Protein AF-0000000084953042 (afdb_homodimer)

Foldseek 3Di:
DPQQAFCLVQFAQPAAAAEQPDFVVVVVVCCVVVVAFKHFYDHVQFTFFIAGVVLLVVQQPPPQPDDPDPCSSVVSRRVDTPVRRTGRDADAAERRDGLVVVVVVVVVDVDFKHFYDDPRGGRGMDGPVSSVVVVVVVVVVVD/DDFQAFCLVQFAQPAAAAEQPDFVVVVVVCCVVVVAFKHFYAHVQFTFFIAGVVLLVVQQPPPQPDDPDPCSSVVSSRVDTPVRRTGRDADAAERRDGLVVVVVVVVVDVDFKHFYDDPRGGRGMDGPVSSVVVVVVVVVVVD

Organism: Flavobacterium frigoris (strain PS1) (NCBI:txid1086011)

Structure (mmCIF, N/CA/C/O backbone):
data_AF-0000000084953042-model_v1
#
loop_
_entity.id
_entity.type
_entity.pdbx_description
1 polymer 'CBS domain protein'
#
loop_
_atom_site.group_PDB
_atom_site.id
_atom_site.type_symbol
_atom_site.label_atom_id
_atom_site.label_alt_id
_atom_site.label_comp_id
_atom_site.label_asym_id
_atom_site.label_entity_id
_atom_site.label_seq_id
_atom_site.pdbx_PDB_ins_code
_atom_site.Cartn_x
_atom_site.Cartn_y
_atom_site.Cartn_z
_atom_site.occupancy
_atom_site.B_iso_or_equiv
_atom_site.auth_seq_id
_atom_site.auth_comp_id
_atom_site.auth_asym_id
_atom_site.auth_atom_id
_atom_site.pdbx_PDB_model_num
ATOM 1 N N . MET A 1 1 ? -5.906 20.703 11.93 1 58.97 1 MET A N 1
ATOM 2 C CA . MET A 1 1 ? -6.863 19.734 11.398 1 58.97 1 MET A CA 1
ATOM 3 C C . MET A 1 1 ? -7.945 19.422 12.422 1 58.97 1 MET A C 1
ATOM 5 O O . MET A 1 1 ? -7.688 19.438 13.625 1 58.97 1 MET A O 1
ATOM 9 N N . LYS A 1 2 ? -9.203 19.516 11.945 1 65.69 2 LYS A N 1
ATOM 10 C CA . LYS A 1 2 ? -10.297 19.219 12.875 1 65.69 2 LYS A CA 1
ATOM 11 C C . LYS A 1 2 ? -10.32 17.75 13.25 1 65.69 2 LYS A C 1
ATOM 13 O O . LYS A 1 2 ? -10.242 16.875 12.383 1 65.69 2 LYS A O 1
ATOM 18 N N . ASN A 1 3 ? -10.203 17.375 14.508 1 74.31 3 ASN A N 1
ATOM 19 C CA . ASN A 1 3 ? -10.094 16.016 15.047 1 74.31 3 ASN A CA 1
ATOM 20 C C . ASN A 1 3 ? -11.375 15.227 14.828 1 74.31 3 ASN A C 1
ATOM 22 O O . ASN A 1 3 ? -11.367 13.992 14.898 1 74.31 3 ASN A O 1
ATOM 26 N N . ASN A 1 4 ? -12.367 15.859 14.273 1 87.06 4 ASN A N 1
ATOM 27 C CA . ASN A 1 4 ? -13.648 15.156 14.266 1 87.06 4 ASN A CA 1
ATOM 28 C C . ASN A 1 4 ? -14.25 15.094 12.867 1 87.06 4 ASN A C 1
ATOM 30 O O . ASN A 1 4 ? -15.461 14.953 12.711 1 87.06 4 ASN A O 1
ATOM 34 N N . VAL A 1 5 ? -13.359 15.164 11.953 1 93.19 5 VAL A N 1
ATOM 35 C CA . VAL A 1 5 ? -13.875 15.094 10.594 1 93.19 5 VAL A CA 1
ATOM 36 C C . VAL A 1 5 ? -14.219 13.656 10.234 1 93.19 5 VAL A C 1
ATOM 38 O O . VAL A 1 5 ? -13.391 12.75 10.391 1 93.19 5 VAL A O 1
ATOM 41 N N . PRO A 1 6 ? -15.453 13.438 9.859 1 97.19 6 PRO A N 1
ATOM 42 C CA . PRO A 1 6 ? -15.859 12.07 9.539 1 97.19 6 PRO A CA 1
ATOM 43 C C . PRO A 1 6 ? -15.219 11.547 8.25 1 97.19 6 PRO A C 1
ATOM 45 O O . PRO A 1 6 ? -14.938 12.336 7.344 1 97.19 6 PRO A O 1
ATOM 48 N N . VAL A 1 7 ? -15.031 10.195 8.094 1 97.5 7 VAL A N 1
ATOM 49 C CA . VAL A 1 7 ? -14.406 9.602 6.918 1 97.5 7 VAL A CA 1
ATOM 50 C C . VAL A 1 7 ? -15.32 9.758 5.707 1 97.5 7 VAL A C 1
ATOM 52 O O . VAL A 1 7 ? -14.867 9.68 4.562 1 97.5 7 VAL A O 1
ATOM 55 N N . SER A 1 8 ? -16.609 9.969 5.973 1 97.44 8 SER A N 1
ATOM 56 C CA . SER A 1 8 ? -17.547 10.172 4.875 1 97.44 8 SER A CA 1
ATOM 57 C C . SER A 1 8 ? -17.156 11.375 4.023 1 97.44 8 SER A C 1
ATOM 59 O O . SER A 1 8 ? -17.547 11.477 2.861 1 97.44 8 SER A O 1
ATOM 61 N N . ASP A 1 9 ? -16.359 12.289 4.551 1 96.38 9 ASP A N 1
ATOM 62 C CA . ASP A 1 9 ? -15.922 13.492 3.84 1 96.38 9 ASP A CA 1
ATOM 63 C C . ASP A 1 9 ? -14.828 13.164 2.824 1 96.38 9 ASP A C 1
ATOM 65 O O . ASP A 1 9 ? -14.586 13.938 1.897 1 96.38 9 ASP A O 1
ATOM 69 N N . ILE A 1 10 ? -14.172 12.023 3.016 1 96.38 10 ILE A N 1
ATOM 70 C CA . ILE A 1 10 ? -13 11.812 2.168 1 96.38 10 ILE A CA 1
ATOM 71 C C . ILE A 1 10 ? -13.102 10.453 1.485 1 96.38 10 ILE A C 1
ATOM 73 O O . ILE A 1 10 ? -12.352 10.164 0.55 1 96.38 10 ILE A O 1
ATOM 77 N N . MET A 1 11 ? -13.992 9.57 1.944 1 96.94 11 MET A N 1
ATOM 78 C CA . MET A 1 11 ? -14.047 8.211 1.421 1 96.94 11 MET A CA 1
ATOM 79 C C . MET A 1 11 ? -14.516 8.211 -0.031 1 96.94 11 MET A C 1
ATOM 81 O O . MET A 1 11 ? -15.242 9.109 -0.458 1 96.94 11 MET A O 1
ATOM 85 N N . THR A 1 12 ? -14.078 7.203 -0.774 1 95.19 12 THR A N 1
ATOM 86 C CA . THR A 1 12 ? -14.586 6.973 -2.123 1 95.19 12 THR A CA 1
ATOM 87 C C . THR A 1 12 ? -15.961 6.301 -2.078 1 95.19 12 THR A C 1
ATOM 89 O O . THR A 1 12 ? -16.141 5.305 -1.376 1 95.19 12 THR A O 1
ATOM 92 N N . LYS A 1 13 ? -16.875 6.809 -2.832 1 93.75 13 LYS A N 1
ATOM 93 C CA . LYS A 1 13 ? -18.234 6.285 -2.801 1 93.75 13 LYS A CA 1
ATOM 94 C C . LYS A 1 13 ? -18.531 5.422 -4.023 1 93.75 13 LYS A C 1
ATOM 96 O O . LYS A 1 13 ? -19.453 4.605 -4.012 1 93.75 13 LYS A O 1
ATOM 101 N N . ASN A 1 14 ? -17.844 5.664 -5.117 1 94 14 ASN A N 1
ATOM 102 C CA . ASN A 1 14 ? -17.906 4.762 -6.262 1 94 14 ASN A CA 1
ATOM 103 C C . ASN A 1 14 ? -16.984 3.562 -6.074 1 94 14 ASN A C 1
ATOM 105 O O . ASN A 1 14 ? -15.867 3.547 -6.594 1 94 14 ASN A O 1
ATOM 109 N N . ILE A 1 15 ? -17.562 2.572 -5.516 1 95.69 15 ILE A N 1
ATOM 110 C CA . ILE A 1 15 ? -16.734 1.475 -5.012 1 95.69 15 ILE A CA 1
ATOM 111 C C . ILE A 1 15 ? -16.578 0.414 -6.094 1 95.69 15 ILE A C 1
ATOM 113 O O . ILE A 1 15 ? -17.562 -0.066 -6.66 1 95.69 15 ILE A O 1
ATOM 117 N N . ILE A 1 16 ? -15.383 0.102 -6.449 1 97.12 16 ILE A N 1
ATOM 118 C CA . ILE A 1 16 ? -15.086 -1.104 -7.215 1 97.12 16 ILE A CA 1
ATOM 119 C C . ILE A 1 16 ? -15.094 -2.316 -6.285 1 97.12 16 ILE A C 1
ATOM 121 O O . ILE A 1 16 ? -14.312 -2.383 -5.332 1 97.12 16 ILE A O 1
ATOM 125 N N . LYS A 1 17 ? -15.984 -3.176 -6.492 1 97.44 17 LYS A N 1
ATOM 126 C CA . LYS A 1 17 ? -16.125 -4.328 -5.605 1 97.44 17 LYS A CA 1
ATOM 127 C C . LYS A 1 17 ? -16.297 -5.617 -6.402 1 97.44 17 LYS A C 1
ATOM 129 O O . LYS A 1 17 ? -16.578 -5.582 -7.598 1 97.44 17 LYS A O 1
ATOM 134 N N . LEU A 1 18 ? -16.031 -6.684 -5.77 1 97.94 18 LEU A N 1
ATOM 135 C CA . LEU A 1 18 ? -16.281 -8.023 -6.301 1 97.94 18 LEU A CA 1
ATOM 136 C C . LEU A 1 18 ? -17.422 -8.703 -5.551 1 97.94 18 LEU A C 1
ATOM 138 O O . LEU A 1 18 ? -17.562 -8.531 -4.336 1 97.94 18 LEU A O 1
ATOM 142 N N . ASN A 1 19 ? -18.203 -9.398 -6.277 1 97.69 19 ASN A N 1
ATOM 143 C CA . ASN A 1 19 ? -19.125 -10.32 -5.625 1 97.69 19 ASN A CA 1
ATOM 144 C C . ASN A 1 19 ? -18.484 -11.68 -5.367 1 97.69 19 ASN A C 1
ATOM 146 O O . ASN A 1 19 ? -17.578 -12.086 -6.09 1 97.69 19 ASN A O 1
ATOM 150 N N . LEU A 1 20 ? -18.953 -12.32 -4.383 1 95.81 20 LEU A N 1
ATOM 151 C CA . LEU A 1 20 ? -18.453 -13.641 -4.035 1 95.81 20 LEU A CA 1
ATOM 152 C C . LEU A 1 20 ? -18.5 -14.578 -5.238 1 95.81 20 LEU A C 1
ATOM 154 O O . LEU A 1 20 ? -17.656 -15.477 -5.371 1 95.81 20 LEU A O 1
ATOM 158 N N . SER A 1 21 ? -19.422 -14.352 -6.109 1 95.56 21 SER A N 1
ATOM 159 C CA . SER A 1 21 ? -19.641 -15.234 -7.246 1 95.56 21 SER A CA 1
ATOM 160 C C . SER A 1 21 ? -18.734 -14.875 -8.414 1 95.56 21 SER A C 1
ATOM 162 O O . SER A 1 21 ? -18.672 -15.609 -9.406 1 95.56 21 SER A O 1
ATOM 164 N N . ASP A 1 22 ? -18.109 -13.742 -8.32 1 97 22 ASP A N 1
ATOM 165 C CA . ASP A 1 22 ? -17.219 -13.336 -9.406 1 97 22 ASP A CA 1
ATOM 1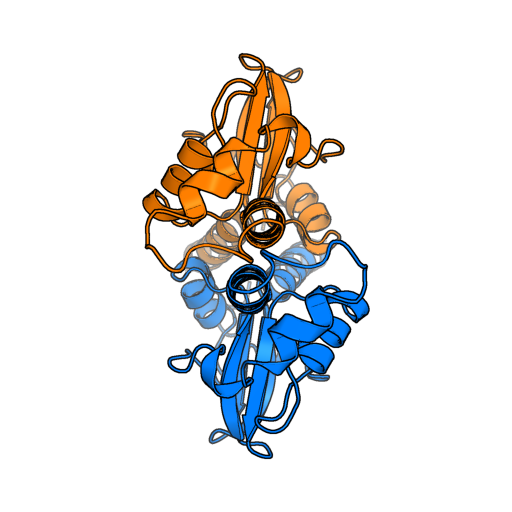66 C C . ASP A 1 22 ? -16 -14.25 -9.492 1 97 22 ASP A C 1
ATOM 168 O O . ASP A 1 22 ? -15.68 -14.961 -8.539 1 97 22 ASP A O 1
ATOM 172 N N . GLU A 1 23 ? -15.383 -14.266 -10.633 1 95.44 23 GLU A N 1
ATOM 173 C CA . GLU A 1 23 ? -14.164 -15.039 -10.852 1 95.44 23 GLU A CA 1
ATOM 174 C C . GLU A 1 23 ? -12.922 -14.203 -10.562 1 95.44 23 GLU A C 1
ATOM 176 O O . GLU A 1 23 ? -12.953 -12.977 -10.672 1 95.44 23 GLU A O 1
ATOM 181 N N . LEU A 1 24 ? -11.852 -14.93 -10.25 1 95 24 LEU A N 1
ATOM 182 C CA . LEU A 1 24 ? -10.586 -14.258 -9.977 1 95 24 LEU A CA 1
ATOM 183 C C . LEU A 1 24 ? -10.062 -13.547 -11.219 1 95 24 LEU A C 1
ATOM 185 O O . LEU A 1 24 ? -9.344 -12.555 -11.117 1 95 24 LEU A O 1
ATOM 189 N N . THR A 1 25 ? -10.523 -14 -12.383 1 93.44 25 THR A N 1
ATOM 190 C CA . THR A 1 25 ? -10.133 -13.32 -13.609 1 93.44 25 THR A CA 1
ATOM 191 C C . THR A 1 25 ? -10.703 -11.906 -13.656 1 93.44 25 THR A C 1
ATOM 193 O O . THR A 1 25 ? -10.047 -10.977 -14.125 1 93.44 25 THR A O 1
ATOM 196 N N . LYS A 1 26 ? -11.922 -11.812 -13.148 1 96.44 26 LYS A N 1
ATOM 197 C CA . LYS A 1 26 ? -12.508 -10.484 -13.047 1 96.44 26 LYS A CA 1
ATOM 198 C C . LYS A 1 26 ? -11.719 -9.602 -12.078 1 96.44 26 LYS A C 1
ATOM 200 O O . LYS A 1 26 ? -11.5 -8.422 -12.344 1 96.44 26 LYS A O 1
ATOM 205 N N . ALA A 1 27 ? -11.328 -10.203 -10.977 1 96.19 27 ALA A N 1
ATOM 206 C CA . ALA A 1 27 ? -10.516 -9.477 -10.008 1 96.19 27 ALA A CA 1
ATOM 207 C C . ALA A 1 27 ? -9.242 -8.938 -10.656 1 96.19 27 ALA A C 1
ATOM 209 O O . ALA A 1 27 ? -8.906 -7.766 -10.492 1 96.19 27 ALA A O 1
ATOM 210 N N . GLU A 1 28 ? -8.586 -9.773 -11.375 1 92.44 28 GLU A N 1
ATOM 211 C CA . GLU A 1 28 ? -7.352 -9.383 -12.055 1 92.44 28 GLU A CA 1
ATOM 212 C C . GLU A 1 28 ? -7.594 -8.211 -13.008 1 92.44 28 GLU A C 1
ATOM 214 O O . GLU A 1 28 ? -6.816 -7.254 -13.031 1 92.44 28 GLU A O 1
ATOM 219 N N . GLU A 1 29 ? -8.672 -8.305 -13.719 1 95.06 29 GLU A N 1
ATOM 220 C CA . GLU A 1 29 ? -9.023 -7.25 -14.664 1 95.06 29 GLU A CA 1
ATOM 221 C C . GLU A 1 29 ? -9.273 -5.93 -13.945 1 95.06 29 GLU A C 1
ATOM 223 O O . GLU A 1 29 ? -8.812 -4.875 -14.391 1 95.06 29 GLU A O 1
ATOM 228 N N . LEU A 1 30 ? -9.961 -6.016 -12.852 1 96.56 30 LEU A N 1
ATOM 229 C CA . LEU A 1 30 ? -10.281 -4.812 -12.094 1 96.56 30 LEU A CA 1
ATOM 230 C C . LEU A 1 30 ? -9.023 -4.188 -11.5 1 96.56 30 LEU A C 1
ATOM 232 O O . LEU A 1 30 ? -8.852 -2.967 -11.547 1 96.56 30 LEU A O 1
ATOM 236 N N . PHE A 1 31 ? -8.148 -5.051 -10.938 1 93.44 31 PHE A N 1
ATOM 237 C CA . PHE A 1 31 ? -6.898 -4.555 -10.383 1 93.44 31 PHE A CA 1
ATOM 238 C C . PHE A 1 31 ? -6.094 -3.807 -11.445 1 93.44 31 PHE A C 1
ATOM 240 O O . PHE A 1 31 ? -5.605 -2.701 -11.195 1 93.44 31 PHE A O 1
ATOM 247 N N . LYS A 1 32 ? -6.023 -4.387 -12.594 1 90.38 32 LYS A N 1
ATOM 248 C CA . LYS A 1 32 ? -5.215 -3.822 -13.672 1 90.38 32 LYS A CA 1
ATOM 249 C C . LYS A 1 32 ? -5.871 -2.574 -14.258 1 90.38 32 LYS A C 1
ATOM 251 O O . LYS A 1 32 ? -5.215 -1.549 -14.445 1 90.38 32 LYS A O 1
ATOM 256 N N . LYS A 1 33 ? -7.156 -2.625 -14.453 1 94.31 33 LYS A N 1
ATOM 257 C CA . LYS A 1 33 ? -7.906 -1.548 -15.094 1 94.31 33 LYS A CA 1
ATOM 258 C C . LYS A 1 33 ? -7.91 -0.29 -14.234 1 94.31 33 LYS A C 1
ATOM 260 O O . LYS A 1 33 ? -7.719 0.817 -14.742 1 94.31 33 LYS A O 1
ATOM 265 N N . HIS A 1 34 ? -8.086 -0.481 -12.953 1 93.06 34 HIS A N 1
ATOM 266 C CA . HIS A 1 34 ? -8.273 0.667 -12.078 1 93.06 34 HIS A CA 1
ATOM 267 C C . HIS A 1 34 ? -6.996 0.995 -11.312 1 93.06 34 HIS A C 1
ATOM 269 O O . HIS A 1 34 ? -6.941 1.982 -10.578 1 93.06 34 HIS A O 1
ATOM 275 N N . LYS A 1 35 ? -5.957 0.186 -11.445 1 88.69 35 LYS A N 1
ATOM 276 C CA . LYS A 1 35 ? -4.668 0.379 -10.781 1 88.69 35 LYS A CA 1
ATOM 277 C C . LYS A 1 35 ? -4.84 0.453 -9.266 1 88.69 35 LYS A C 1
ATOM 279 O O . LYS A 1 35 ? -4.34 1.379 -8.625 1 88.69 35 LYS A O 1
ATOM 284 N N . ILE A 1 36 ? -5.641 -0.473 -8.789 1 91 36 ILE A N 1
ATOM 285 C CA . ILE A 1 36 ? -5.879 -0.558 -7.352 1 91 36 ILE A CA 1
ATOM 286 C C . ILE A 1 36 ? -5.312 -1.87 -6.812 1 91 36 ILE A C 1
ATOM 288 O O . ILE A 1 36 ? -4.961 -2.766 -7.582 1 91 36 ILE A O 1
ATOM 292 N N . ARG A 1 37 ? -5.164 -1.921 -5.453 1 90.06 37 ARG A N 1
ATOM 293 C CA . ARG A 1 37 ? -4.504 -3.092 -4.883 1 90.06 37 ARG A CA 1
ATOM 294 C C . ARG A 1 37 ? -5.402 -3.783 -3.861 1 90.06 37 ARG A C 1
ATOM 296 O O . ARG A 1 37 ? -5.02 -4.801 -3.279 1 90.06 37 ARG A O 1
ATOM 303 N N . HIS A 1 38 ? -6.57 -3.197 -3.639 1 93.75 38 HIS A N 1
ATOM 304 C CA . HIS A 1 38 ? -7.559 -3.797 -2.744 1 93.75 38 HIS A CA 1
ATOM 305 C C . HIS A 1 38 ? -8.969 -3.67 -3.316 1 93.75 38 HIS A C 1
ATOM 307 O O . HIS A 1 38 ? -9.336 -2.615 -3.836 1 93.75 38 HIS A O 1
ATOM 313 N N . ILE A 1 39 ? -9.664 -4.754 -3.244 1 97.38 39 ILE A N 1
ATOM 314 C CA . ILE A 1 39 ? -11.055 -4.758 -3.68 1 97.38 39 ILE A CA 1
ATOM 315 C C . ILE A 1 39 ? -11.922 -5.418 -2.613 1 97.38 39 ILE A C 1
ATOM 317 O O . ILE A 1 39 ? -11.695 -6.57 -2.24 1 97.38 39 ILE A O 1
ATOM 321 N N . PRO A 1 40 ? -12.898 -4.664 -2.092 1 97.81 40 PRO A N 1
ATOM 322 C CA . PRO A 1 40 ? -13.836 -5.328 -1.186 1 97.81 40 PRO A CA 1
ATOM 323 C C . PRO A 1 40 ? -14.664 -6.406 -1.882 1 97.81 40 PRO A C 1
ATOM 325 O O . PRO A 1 40 ? -14.992 -6.273 -3.064 1 97.81 40 PRO A O 1
ATOM 328 N N . VAL A 1 41 ? -14.914 -7.453 -1.134 1 98.31 41 VAL A N 1
ATOM 329 C CA . VAL A 1 41 ? -15.75 -8.547 -1.629 1 98.31 41 VAL A CA 1
ATOM 330 C C . VAL A 1 41 ? -17.109 -8.523 -0.923 1 98.31 41 VAL A C 1
ATOM 332 O O . VAL A 1 41 ? -17.172 -8.422 0.304 1 98.31 41 VAL A O 1
ATOM 335 N N . VAL A 1 42 ? -18.156 -8.562 -1.722 1 98.12 42 VAL A N 1
ATOM 336 C CA . VAL A 1 42 ? -19.484 -8.484 -1.137 1 98.12 42 VAL A CA 1
ATOM 337 C C . VAL A 1 42 ? -20.297 -9.727 -1.517 1 98.12 42 VAL A C 1
ATOM 339 O O . VAL A 1 42 ? -19.953 -10.422 -2.484 1 98.12 42 VAL A O 1
ATOM 342 N N . ASN A 1 43 ? -21.141 -10.094 -0.684 1 97 43 ASN A N 1
ATOM 343 C CA . ASN A 1 43 ? -22.281 -10.969 -0.983 1 97 43 ASN A CA 1
ATOM 344 C C . ASN A 1 43 ? -23.578 -10.195 -1.044 1 97 43 ASN A C 1
ATOM 346 O O . ASN A 1 43 ? -24.172 -9.883 -0.009 1 97 43 ASN A O 1
ATOM 350 N N . GLY A 1 44 ? -23.984 -9.883 -2.281 1 90.75 44 GLY A N 1
ATOM 351 C CA . GLY A 1 44 ? -24.984 -8.836 -2.408 1 90.75 44 GLY A CA 1
ATOM 352 C C . GLY A 1 44 ? -24.453 -7.461 -2.039 1 90.75 44 GLY A C 1
ATOM 353 O O . GLY A 1 44 ? -23.562 -6.926 -2.715 1 90.75 44 GLY A O 1
ATOM 354 N N . ASN A 1 45 ? -24.906 -6.91 -0.968 1 86.94 45 ASN A N 1
ATOM 355 C CA . ASN A 1 45 ? -24.391 -5.609 -0.542 1 86.94 45 ASN A CA 1
ATOM 356 C C . ASN A 1 45 ? -23.703 -5.699 0.815 1 86.94 45 ASN A C 1
ATOM 358 O O . ASN A 1 45 ? -23.25 -4.688 1.352 1 86.94 45 ASN A O 1
ATOM 362 N N . LYS A 1 46 ? -23.609 -6.91 1.186 1 95.81 46 LYS A N 1
ATOM 363 C CA . LYS A 1 46 ? -22.953 -7.117 2.471 1 95.81 46 LYS A CA 1
ATOM 364 C C . LYS A 1 46 ? -21.469 -7.41 2.283 1 95.81 46 LYS A C 1
ATOM 366 O O . LYS A 1 46 ? -21.094 -8.258 1.47 1 95.81 46 LYS A O 1
ATOM 371 N N . ILE A 1 47 ? -20.688 -6.684 2.98 1 97.25 47 ILE A N 1
ATOM 372 C CA . ILE A 1 47 ? -19.25 -6.898 2.896 1 97.25 47 ILE A CA 1
ATOM 373 C C . ILE A 1 47 ? -18.891 -8.234 3.547 1 97.25 47 ILE A C 1
ATOM 375 O O . ILE A 1 47 ? -19.344 -8.539 4.648 1 97.25 47 ILE A O 1
ATOM 379 N N . VAL A 1 48 ? -18.062 -9.047 2.85 1 97.06 48 VAL A N 1
ATOM 380 C CA . VAL A 1 48 ? -17.75 -10.359 3.4 1 97.06 48 VAL A CA 1
ATOM 381 C C . VAL A 1 48 ? -16.234 -10.57 3.406 1 97.06 48 VAL A C 1
ATOM 383 O O . VAL A 1 48 ? -15.742 -11.562 3.945 1 97.06 48 VAL A O 1
ATOM 386 N N . GLY A 1 49 ? -15.477 -9.703 2.795 1 96.75 49 GLY A N 1
ATOM 387 C CA . GLY A 1 49 ? -14.031 -9.859 2.779 1 96.75 49 GLY A CA 1
ATOM 388 C C . GLY A 1 49 ? -13.328 -8.781 1.979 1 96.75 49 GLY A C 1
ATOM 389 O O . GLY A 1 49 ? -13.938 -7.781 1.593 1 96.75 49 GLY A O 1
ATOM 390 N N . MET A 1 50 ? -12.055 -8.914 1.817 1 97.12 50 MET A N 1
ATOM 391 C CA . MET A 1 50 ? -11.18 -8.055 1.033 1 97.12 50 MET A CA 1
ATOM 392 C C . MET A 1 50 ? -10.188 -8.883 0.22 1 97.12 50 MET A C 1
ATOM 394 O O . MET A 1 50 ? -9.641 -9.875 0.717 1 97.12 50 MET A O 1
ATOM 398 N N . LEU A 1 51 ? -10.078 -8.609 -1.012 1 96.38 51 LEU A N 1
ATOM 399 C CA . LEU A 1 51 ? -9.086 -9.242 -1.861 1 96.38 51 LEU A CA 1
ATOM 400 C C . LEU A 1 51 ? -7.992 -8.258 -2.256 1 96.38 51 LEU A C 1
ATOM 402 O O . LEU A 1 51 ? -8.281 -7.188 -2.803 1 96.38 51 LEU A O 1
ATOM 406 N N . SER A 1 52 ? -6.773 -8.578 -1.907 1 93 52 SER A N 1
ATOM 407 C CA . SER A 1 52 ? -5.664 -7.727 -2.32 1 93 52 SER A CA 1
ATOM 408 C C . SER A 1 52 ? -4.98 -8.281 -3.568 1 93 52 SER A C 1
ATOM 410 O O . SER A 1 52 ? -5.133 -9.453 -3.896 1 93 52 SER A O 1
ATOM 412 N N . TYR A 1 53 ? -4.328 -7.398 -4.215 1 90.19 53 TYR A N 1
ATOM 413 C CA . TYR A 1 53 ? -3.553 -7.824 -5.375 1 90.19 53 TYR A CA 1
ATOM 414 C C . TYR A 1 53 ? -2.5 -8.852 -4.977 1 90.19 53 TYR A C 1
ATOM 416 O O . TYR A 1 53 ? -2.23 -9.797 -5.723 1 90.19 53 TYR A O 1
ATOM 424 N N . ALA A 1 54 ? -1.926 -8.727 -3.84 1 85.88 54 ALA A N 1
ATOM 425 C CA . ALA A 1 54 ? -0.964 -9.703 -3.334 1 85.88 54 ALA A CA 1
ATOM 426 C C . ALA A 1 54 ? -1.621 -11.062 -3.131 1 85.88 54 ALA A C 1
ATOM 428 O O . ALA A 1 54 ? -1.022 -12.102 -3.434 1 85.88 54 ALA A O 1
ATOM 429 N N . ASP A 1 55 ? -2.818 -11.086 -2.57 1 88.12 55 ASP A N 1
ATOM 430 C CA . ASP A 1 55 ? -3.561 -12.336 -2.4 1 88.12 55 ASP A CA 1
ATOM 431 C C . ASP A 1 55 ? -3.752 -13.047 -3.736 1 88.12 55 ASP A C 1
ATOM 433 O O . ASP A 1 55 ? -3.607 -14.266 -3.82 1 88.12 55 ASP A O 1
ATOM 437 N N . LEU A 1 56 ? -4.09 -12.219 -4.711 1 90.19 56 LEU A N 1
ATOM 438 C CA . LEU A 1 56 ? -4.305 -12.773 -6.043 1 90.19 56 LEU A CA 1
ATOM 439 C C . LEU A 1 56 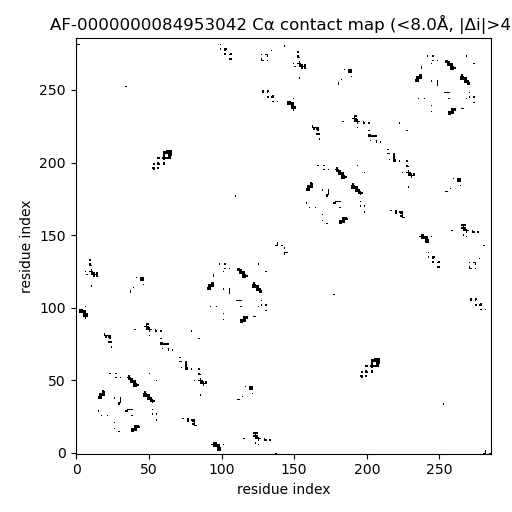? -3.012 -13.359 -6.602 1 90.19 56 LEU A C 1
ATOM 441 O O . LEU A 1 56 ? -3.012 -14.453 -7.16 1 90.19 56 LEU A O 1
ATOM 445 N N . LEU A 1 57 ? -1.94 -12.633 -6.418 1 85.44 57 LEU A N 1
ATOM 446 C CA . LEU A 1 57 ? -0.655 -13.07 -6.957 1 85.44 57 LEU A CA 1
ATOM 447 C C . LEU A 1 57 ? -0.167 -14.328 -6.246 1 85.44 57 LEU A C 1
ATOM 449 O O . LEU A 1 57 ? 0.521 -15.156 -6.844 1 85.44 57 LEU A O 1
ATOM 453 N N . ARG A 1 58 ? -0.601 -14.531 -5.055 1 81.12 58 ARG A N 1
ATOM 454 C CA . ARG A 1 58 ? -0.197 -15.711 -4.293 1 81.12 58 ARG A CA 1
ATOM 455 C C . ARG A 1 58 ? -0.797 -16.984 -4.891 1 81.12 58 ARG A C 1
ATOM 457 O O . ARG A 1 58 ? -0.163 -18.031 -4.883 1 81.12 58 ARG A O 1
ATOM 464 N N . VAL A 1 59 ? -1.986 -16.922 -5.438 1 75.56 59 VAL A N 1
ATOM 465 C CA . VAL A 1 59 ? -2.643 -18.109 -5.98 1 75.56 59 VAL A CA 1
ATOM 466 C C . VAL A 1 59 ? -2.211 -18.312 -7.43 1 75.56 59 VAL A C 1
ATOM 468 O O . VAL A 1 59 ? -2.256 -19.438 -7.941 1 75.56 59 VAL A O 1
ATOM 471 N N . SER A 1 60 ? -1.967 -17.312 -8.195 1 64.12 60 SER A N 1
ATOM 472 C CA . SER A 1 60 ? -1.516 -17.438 -9.578 1 64.12 60 SER A CA 1
ATOM 473 C C . SER A 1 60 ? -0.236 -18.266 -9.672 1 64.12 60 SER A C 1
ATOM 475 O O . SER A 1 60 ? -0.012 -18.953 -10.664 1 64.12 60 SER A O 1
ATOM 477 N N . TYR A 1 61 ? 0.598 -18.312 -8.828 1 54.62 61 TYR A N 1
ATOM 478 C CA . TYR A 1 61 ? 1.886 -19 -8.883 1 54.62 61 TYR A CA 1
ATOM 479 C C . TYR A 1 61 ? 1.757 -20.453 -8.422 1 54.62 61 TYR A C 1
ATOM 481 O O . TYR A 1 61 ? 2.588 -21.297 -8.766 1 54.62 61 TYR A O 1
ATOM 489 N N . ALA A 1 62 ? 0.789 -20.797 -7.703 1 45.66 62 ALA A N 1
ATOM 490 C CA . ALA A 1 62 ? 0.731 -22.203 -7.312 1 45.66 62 ALA A CA 1
ATOM 491 C C . ALA A 1 62 ? 0.773 -23.109 -8.531 1 45.66 62 ALA A C 1
ATOM 493 O O . ALA A 1 62 ? 1.387 -24.188 -8.5 1 45.66 62 ALA A O 1
ATOM 494 N N . ASP A 1 63 ? 0.061 -22.906 -9.57 1 43 63 ASP A N 1
ATOM 495 C CA . ASP A 1 63 ? -0.094 -23.938 -10.594 1 43 63 ASP A CA 1
ATOM 496 C C . ASP A 1 63 ? 0.773 -23.641 -11.812 1 43 63 ASP A C 1
ATOM 498 O O . ASP A 1 63 ? 0.672 -24.312 -12.836 1 43 63 ASP A O 1
ATOM 502 N N . ALA A 1 64 ? 1.439 -22.656 -11.836 1 42.94 64 ALA A N 1
ATOM 503 C CA . ALA A 1 64 ? 1.938 -22.25 -13.141 1 42.94 64 ALA A CA 1
ATOM 504 C C . ALA A 1 64 ? 3.16 -23.078 -13.547 1 42.94 64 ALA A C 1
ATOM 506 O O . ALA A 1 64 ? 3.842 -22.75 -14.523 1 42.94 64 ALA A O 1
ATOM 507 N N . ALA A 1 65 ? 3.623 -24.141 -12.938 1 36.88 65 ALA A N 1
ATOM 508 C CA . ALA A 1 65 ? 4.762 -24.859 -13.508 1 36.88 65 ALA A CA 1
ATOM 509 C C . ALA A 1 65 ? 4.605 -25.031 -15.016 1 36.88 65 ALA A C 1
ATOM 511 O O . ALA A 1 65 ? 5.566 -25.375 -15.703 1 36.88 65 ALA A O 1
ATOM 512 N N . ASP A 1 66 ? 3.484 -25.516 -15.508 1 34 66 ASP A N 1
ATOM 513 C CA . ASP A 1 66 ? 3.621 -26.141 -16.828 1 34 66 ASP A CA 1
ATOM 514 C C . ASP A 1 66 ? 3.791 -25.078 -17.906 1 34 66 ASP A C 1
ATOM 516 O O . ASP A 1 66 ? 4.664 -25.203 -18.766 1 34 66 ASP A O 1
ATOM 520 N N . ASP A 1 67 ? 2.713 -24.578 -18.688 1 36.53 67 ASP A N 1
ATOM 521 C CA . ASP A 1 67 ? 2.723 -24.094 -20.062 1 36.53 67 ASP A CA 1
ATOM 522 C C . ASP A 1 67 ? 2.951 -22.578 -20.109 1 36.53 67 ASP A C 1
ATOM 524 O O . ASP A 1 67 ? 2.346 -21.828 -19.344 1 36.53 67 ASP A O 1
ATOM 528 N N . ALA A 1 68 ? 4.074 -21.953 -20.625 1 36.91 68 ALA A N 1
ATOM 529 C CA . ALA A 1 68 ? 4.688 -20.672 -20.969 1 36.91 68 ALA A CA 1
ATOM 530 C C . ALA A 1 68 ? 3.627 -19.641 -21.359 1 36.91 68 ALA A C 1
ATOM 532 O O . ALA A 1 68 ? 3.957 -18.531 -21.781 1 36.91 68 ALA A O 1
ATOM 533 N N . ALA A 1 69 ? 2.447 -19.906 -21.953 1 39.12 69 ALA A N 1
ATOM 534 C CA . ALA A 1 69 ? 1.647 -19.016 -22.797 1 39.12 69 ALA A CA 1
ATOM 535 C C . ALA A 1 69 ? 0.856 -18.031 -21.953 1 39.12 69 ALA A C 1
ATOM 537 O O . ALA A 1 69 ? 0.407 -18.359 -20.859 1 39.12 69 ALA A O 1
ATOM 538 N N . ASP A 1 70 ? 0.86 -16.578 -22.25 1 44.03 70 ASP A N 1
ATOM 539 C CA . ASP A 1 70 ? -0.001 -15.477 -21.828 1 44.03 70 ASP A CA 1
ATOM 540 C C . ASP A 1 70 ? -1.289 -16 -21.203 1 44.03 70 ASP A C 1
ATOM 542 O O . ASP A 1 70 ? -1.882 -15.336 -20.344 1 44.03 70 ASP A O 1
ATOM 546 N N . ASN A 1 71 ? -1.736 -17.156 -21.609 1 44.69 71 ASN A N 1
ATOM 547 C CA . ASN A 1 71 ? -3.002 -17.828 -21.328 1 44.69 71 ASN A CA 1
ATOM 548 C C . ASN A 1 71 ? -2.934 -18.625 -20.031 1 44.69 71 ASN A C 1
ATOM 550 O O . ASN A 1 71 ? -3.918 -19.266 -19.625 1 44.69 71 ASN A O 1
ATOM 554 N N . VAL A 1 72 ? -1.748 -18.703 -19.344 1 48.5 72 VAL A N 1
ATOM 555 C CA . VAL A 1 72 ? -1.555 -19.578 -18.188 1 48.5 72 VAL A CA 1
ATOM 556 C C . VAL A 1 72 ? -2.09 -18.922 -16.922 1 48.5 72 VAL A C 1
ATOM 558 O O . VAL A 1 72 ? -2.629 -19.594 -16.047 1 48.5 72 VAL A O 1
ATOM 561 N N . GLU A 1 73 ? -1.9 -17.625 -16.859 1 55.78 73 GLU A N 1
ATOM 562 C CA . GLU A 1 73 ? -2.436 -16.922 -15.695 1 55.78 73 GLU A CA 1
ATOM 563 C C . GLU A 1 73 ? -3.92 -17.219 -15.508 1 55.78 73 GLU A C 1
ATOM 565 O O . GLU A 1 73 ? -4.363 -17.484 -14.383 1 55.78 73 GLU A O 1
ATOM 570 N N . SER A 1 74 ? -4.57 -17.203 -16.609 1 57.06 74 SER A N 1
ATOM 571 C CA . SER A 1 74 ? -6.012 -17.422 -16.562 1 57.06 74 SER A CA 1
ATOM 572 C C . SER A 1 74 ? -6.34 -18.812 -16.047 1 57.06 74 SER A C 1
ATOM 574 O O . SER A 1 74 ? -7.328 -19 -15.328 1 57.06 74 SER A O 1
ATOM 576 N N . ILE A 1 75 ? -5.406 -19.656 -16.219 1 61.09 75 ILE A N 1
ATOM 577 C CA . ILE A 1 75 ? -5.738 -21.031 -15.875 1 61.09 75 ILE A CA 1
ATOM 578 C C . ILE A 1 75 ? -5.703 -21.203 -14.359 1 61.09 75 ILE A C 1
ATOM 580 O O . ILE A 1 75 ? -6.598 -21.828 -13.781 1 61.09 75 ILE A O 1
ATOM 584 N N . VAL A 1 76 ? -4.816 -20.484 -13.695 1 70.94 76 VAL A N 1
ATOM 585 C CA . VAL A 1 76 ? -4.664 -20.672 -12.258 1 70.94 76 VAL A CA 1
ATOM 586 C C . VAL A 1 76 ? -5.797 -19.953 -11.523 1 70.94 76 VAL A C 1
ATOM 588 O O . VAL A 1 76 ? -6.34 -20.484 -10.547 1 70.94 76 VAL A O 1
ATOM 591 N N . PHE A 1 77 ? -6.25 -18.891 -12.156 1 80.25 77 PHE A N 1
ATOM 592 C CA . PHE A 1 77 ? -7.301 -18.125 -11.5 1 80.25 77 PHE A CA 1
ATOM 593 C C . PHE A 1 77 ? -8.617 -18.891 -11.508 1 80.25 77 PHE A C 1
ATOM 595 O O . PHE A 1 77 ? -9.453 -18.719 -10.617 1 80.25 77 PHE A O 1
ATOM 602 N N . ASN A 1 78 ? -8.625 -19.797 -12.438 1 79.88 78 ASN A N 1
ATOM 603 C CA . ASN A 1 78 ? -9.875 -20.547 -12.562 1 79.88 78 ASN A CA 1
ATOM 604 C C . ASN A 1 78 ? -9.945 -21.688 -11.547 1 79.88 78 ASN A C 1
ATOM 606 O O . ASN A 1 78 ? -11 -22.281 -11.352 1 79.88 78 ASN A O 1
ATOM 610 N N . MET A 1 79 ? -8.875 -21.906 -10.875 1 84.38 79 MET A N 1
ATOM 611 C CA . MET A 1 79 ? -8.82 -23.031 -9.953 1 84.38 79 MET A CA 1
ATOM 612 C C . MET A 1 79 ? -9.25 -22.609 -8.547 1 84.38 79 MET A C 1
ATOM 614 O O . MET A 1 79 ? -9.477 -23.453 -7.684 1 84.38 79 MET A O 1
ATOM 618 N N . PHE A 1 80 ? -9.352 -21.375 -8.305 1 90.69 80 PHE A N 1
ATOM 619 C CA . PHE A 1 80 ? -9.703 -20.859 -6.988 1 90.69 80 PHE A CA 1
ATOM 620 C C . PHE A 1 80 ? -10.898 -19.922 -7.074 1 90.69 80 PHE A C 1
ATOM 622 O O . PHE A 1 80 ? -11.172 -19.359 -8.133 1 90.69 80 PHE A O 1
ATOM 629 N N . THR A 1 81 ? -11.594 -19.891 -5.93 1 93.69 81 THR A N 1
ATOM 630 C CA . THR A 1 81 ? -12.695 -18.938 -5.828 1 93.69 81 THR A CA 1
ATOM 631 C C . THR A 1 81 ? -12.25 -17.688 -5.09 1 93.69 81 THR A C 1
ATOM 633 O O . THR A 1 81 ? -11.258 -17.703 -4.367 1 93.69 81 THR A O 1
ATOM 636 N N . VAL A 1 82 ? -13.016 -16.625 -5.293 1 96.5 82 VAL A N 1
ATOM 637 C CA . VAL A 1 82 ? -12.758 -15.383 -4.562 1 96.5 82 VAL A CA 1
ATOM 638 C C . VAL A 1 82 ? -12.805 -15.656 -3.061 1 96.5 82 VAL A C 1
ATOM 640 O O . VAL A 1 82 ? -11.945 -15.18 -2.311 1 96.5 82 VAL A O 1
ATOM 643 N N . ARG A 1 83 ? -13.711 -16.5 -2.662 1 95.56 83 ARG A N 1
ATOM 644 C CA . ARG A 1 83 ? -13.891 -16.828 -1.253 1 95.56 83 ARG A CA 1
ATOM 645 C C . ARG A 1 83 ? -12.648 -17.484 -0.683 1 95.56 83 ARG A C 1
ATOM 647 O O . ARG A 1 83 ? -12.281 -17.25 0.471 1 95.56 83 ARG A O 1
ATOM 654 N N . GLN A 1 84 ? -11.992 -18.266 -1.453 1 94.12 84 GLN A N 1
ATOM 655 C CA . GLN A 1 84 ? -10.836 -19.031 -1.006 1 94.12 84 GLN A CA 1
ATOM 656 C C . GLN A 1 84 ? -9.602 -18.141 -0.875 1 94.12 84 GLN A C 1
ATOM 658 O O . GLN A 1 84 ? -8.68 -18.453 -0.124 1 94.12 84 GLN A O 1
ATOM 663 N N . VAL A 1 85 ? -9.625 -17.047 -1.601 1 94.19 85 VAL A N 1
ATOM 664 C CA . VAL A 1 85 ? -8.398 -16.266 -1.709 1 94.19 85 VAL A CA 1
ATOM 665 C C . VAL A 1 85 ? -8.516 -15 -0.854 1 94.19 85 VAL A C 1
ATOM 667 O O . VAL A 1 85 ? -7.52 -14.516 -0.318 1 94.19 85 VAL A O 1
ATOM 670 N N . MET A 1 86 ? -9.68 -14.516 -0.655 1 95.94 86 MET A N 1
ATOM 671 C CA . MET A 1 86 ? -9.891 -13.234 0.014 1 95.94 86 MET A CA 1
ATOM 672 C C . MET A 1 86 ? -9.617 -13.352 1.51 1 95.94 86 MET A C 1
ATOM 674 O O . MET A 1 86 ? -9.688 -14.445 2.074 1 95.94 86 MET A O 1
ATOM 678 N N . ALA A 1 87 ? -9.242 -12.227 2.098 1 94.75 87 ALA A N 1
ATOM 679 C CA . ALA A 1 87 ? -9.227 -12.141 3.55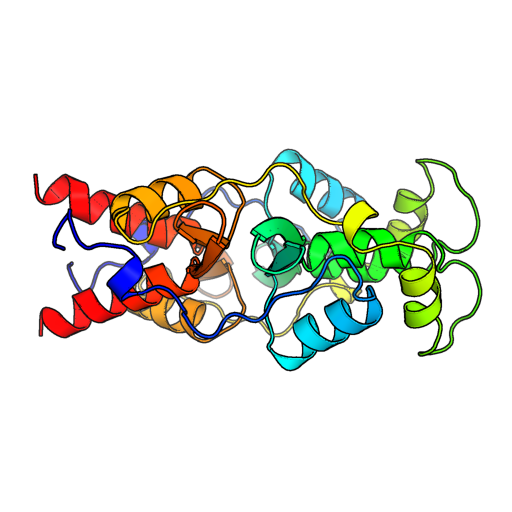7 1 94.75 87 ALA A CA 1
ATOM 680 C C . ALA A 1 87 ? -10.641 -12.094 4.121 1 94.75 87 ALA A C 1
ATOM 682 O O . ALA A 1 87 ? -11.477 -11.32 3.65 1 94.75 87 ALA A O 1
ATOM 683 N N . LYS A 1 88 ? -10.859 -12.867 5.105 1 94.19 88 LYS A N 1
ATOM 684 C CA . LYS A 1 88 ? -12.203 -12.961 5.684 1 94.19 88 LYS A CA 1
ATOM 685 C C . LYS A 1 88 ? -12.305 -12.133 6.961 1 94.19 88 LYS A C 1
ATOM 687 O O . LYS A 1 88 ? -13.383 -11.633 7.301 1 94.19 88 LYS A O 1
ATOM 692 N N . GLU A 1 89 ? -11.258 -12.039 7.695 1 92.19 89 GLU A N 1
ATOM 693 C CA . GLU A 1 89 ? -11.211 -11.195 8.883 1 92.19 89 GLU A CA 1
ATOM 694 C C . GLU A 1 89 ? -10.75 -9.789 8.539 1 92.19 89 GLU A C 1
ATOM 696 O O . GLU A 1 89 ? -9.547 -9.523 8.453 1 92.19 89 GLU A O 1
ATOM 701 N N . ILE A 1 90 ? -11.805 -8.93 8.352 1 93.5 90 ILE A N 1
ATOM 702 C CA . ILE A 1 90 ? -11.438 -7.586 7.918 1 93.5 90 ILE A CA 1
ATOM 703 C C . ILE A 1 90 ? -11.93 -6.562 8.938 1 93.5 90 ILE A C 1
ATOM 705 O O . ILE A 1 90 ? -12.867 -6.828 9.695 1 93.5 90 ILE A O 1
ATOM 709 N N . ILE A 1 91 ? -11.289 -5.461 9.07 1 95.5 91 ILE A N 1
ATOM 710 C CA . ILE A 1 91 ? -11.695 -4.328 9.891 1 95.5 91 ILE A CA 1
ATOM 711 C C . ILE A 1 91 ? -12.547 -3.365 9.062 1 95.5 91 ILE A C 1
ATOM 713 O O . ILE A 1 91 ? -12.203 -3.055 7.922 1 95.5 91 ILE A O 1
ATOM 717 N N . ILE A 1 92 ? -13.672 -3.01 9.609 1 96.69 92 ILE A N 1
ATOM 718 C CA . ILE A 1 92 ? -14.578 -2.074 8.945 1 96.69 92 ILE A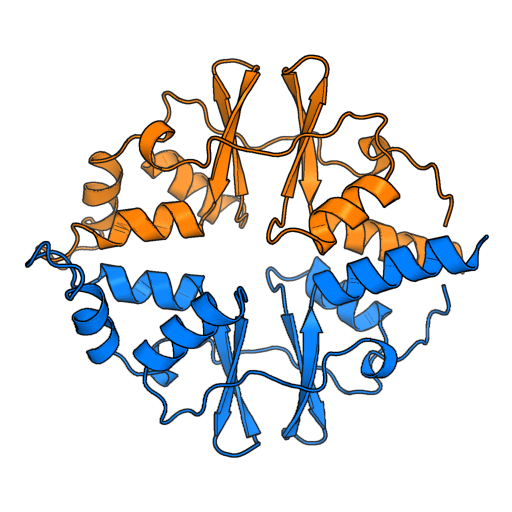 CA 1
ATOM 719 C C . ILE A 1 92 ? -14.797 -0.851 9.836 1 96.69 92 ILE A C 1
ATOM 721 O O . ILE A 1 92 ? -14.664 -0.93 11.055 1 96.69 92 ILE A O 1
ATOM 725 N N . ILE A 1 93 ? -15.062 0.258 9.234 1 97.56 93 ILE A N 1
ATOM 726 C CA . ILE A 1 93 ? -15.43 1.465 9.961 1 97.56 93 ILE A CA 1
ATOM 727 C C . ILE A 1 93 ? -16.766 2.002 9.43 1 97.56 93 ILE A C 1
ATOM 729 O O . ILE A 1 93 ? -17.297 1.481 8.453 1 97.56 93 ILE A O 1
ATOM 733 N N . THR A 1 94 ? -17.312 2.967 10.141 1 98.19 94 THR A N 1
ATOM 734 C CA . THR A 1 94 ? -18.578 3.564 9.734 1 98.19 94 THR A CA 1
ATOM 735 C C . THR A 1 94 ? -18.359 4.934 9.102 1 98.19 94 THR A C 1
ATOM 737 O O . THR A 1 94 ? -17.281 5.516 9.234 1 98.19 94 THR A O 1
ATOM 740 N N . PRO A 1 95 ? -19.375 5.387 8.383 1 97.69 95 PRO A N 1
ATOM 741 C CA . PRO A 1 95 ? -19.219 6.711 7.777 1 97.69 95 PRO A CA 1
ATOM 742 C C . PRO A 1 95 ? -18.938 7.801 8.805 1 97.69 95 PRO A C 1
ATOM 744 O O . PRO A 1 95 ? -18.297 8.812 8.484 1 97.69 95 PRO A O 1
ATOM 747 N N . SER A 1 96 ? -19.312 7.582 10.047 1 97.56 96 SER A N 1
ATOM 748 C CA . SER A 1 96 ? -19.156 8.602 11.078 1 97.56 96 SER A CA 1
ATOM 749 C C . SER A 1 96 ? -17.828 8.469 11.805 1 97.56 96 SER A C 1
ATOM 751 O O . SER A 1 96 ? -17.438 9.336 12.586 1 97.56 96 SER A O 1
ATOM 753 N N . SER A 1 97 ? -17.109 7.352 11.555 1 97.38 97 SER A N 1
ATOM 754 C CA . SER A 1 97 ? -15.758 7.266 12.102 1 97.38 97 SER A CA 1
ATOM 755 C C . SER A 1 97 ? -14.922 8.469 11.688 1 97.38 97 SER A C 1
ATOM 757 O O . SER A 1 97 ? -15.141 9.047 10.625 1 97.38 97 SER A O 1
ATOM 759 N N . THR A 1 98 ? -14 8.828 12.508 1 97 98 THR A N 1
ATOM 760 C CA . THR A 1 98 ? -13.203 10.016 12.211 1 97 98 THR A CA 1
ATOM 761 C C . THR A 1 98 ? -12.008 9.656 11.328 1 97 98 THR A C 1
ATOM 763 O O . THR A 1 98 ? -11.57 8.5 11.305 1 97 98 THR A O 1
ATOM 766 N N . ILE A 1 99 ? -11.523 10.656 10.664 1 96.31 99 ILE A N 1
ATOM 767 C CA . ILE A 1 99 ? -10.305 10.508 9.883 1 96.31 99 ILE A CA 1
ATOM 768 C C . ILE A 1 99 ? -9.156 10.055 10.789 1 96.31 99 ILE A C 1
ATOM 770 O O . ILE A 1 99 ? -8.352 9.211 10.398 1 96.31 99 ILE A O 1
ATOM 774 N N . ARG A 1 100 ? -9.203 10.555 11.984 1 95.5 100 ARG A N 1
ATOM 775 C CA . ARG A 1 100 ? -8.172 10.156 12.945 1 95.5 100 ARG A CA 1
ATOM 776 C C . ARG A 1 100 ? -8.25 8.664 13.227 1 95.5 100 ARG A C 1
ATOM 778 O O . ARG A 1 100 ? -7.223 7.973 13.227 1 95.5 100 ARG A O 1
ATOM 785 N N . GLU A 1 101 ? -9.414 8.188 13.453 1 96.06 101 GLU A N 1
ATOM 786 C CA . GLU A 1 101 ? -9.602 6.762 13.727 1 96.06 101 GLU A CA 1
ATOM 787 C C . GLU A 1 101 ? -9.133 5.91 12.547 1 96.06 101 GLU A C 1
ATOM 789 O O . GLU A 1 101 ? -8.445 4.906 12.734 1 96.06 101 GLU A O 1
ATOM 794 N N . ALA A 1 102 ? -9.516 6.324 11.367 1 96.94 102 ALA A N 1
ATOM 795 C CA . ALA A 1 102 ? -9.094 5.609 10.164 1 96.94 102 ALA A CA 1
ATOM 796 C C . ALA A 1 102 ? -7.574 5.609 10.031 1 96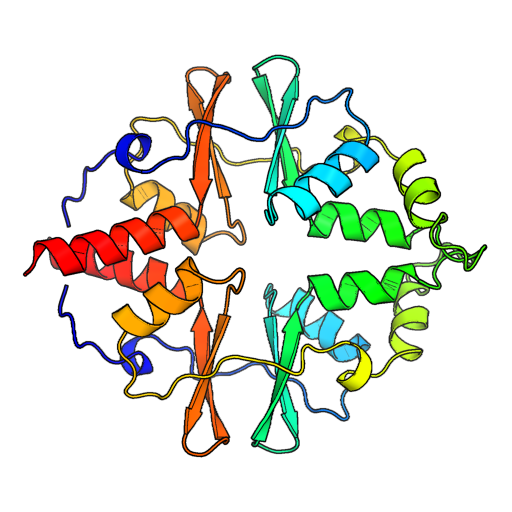.94 102 ALA A C 1
ATOM 798 O O . ALA A 1 102 ? -6.969 4.582 9.727 1 96.94 102 ALA A O 1
ATOM 799 N N . ALA A 1 103 ? -6.984 6.773 10.297 1 95.88 103 ALA A N 1
ATOM 800 C CA . ALA A 1 103 ? -5.535 6.918 10.211 1 95.88 103 ALA A CA 1
ATOM 801 C C . ALA A 1 103 ? -4.832 6.012 11.219 1 95.88 103 ALA A C 1
ATOM 803 O O . ALA A 1 103 ? -3.818 5.387 10.898 1 95.88 103 ALA A O 1
ATOM 804 N N . GLU A 1 104 ? -5.375 5.918 12.398 1 96.06 104 GLU A N 1
ATOM 805 C CA . GLU A 1 104 ? -4.801 5.062 13.43 1 96.06 104 GLU A CA 1
ATOM 806 C C . GLU A 1 104 ? -4.824 3.596 13.016 1 96.06 104 GLU A C 1
ATOM 808 O O . GLU A 1 104 ? -3.836 2.879 13.188 1 96.06 104 GLU A O 1
ATOM 813 N N . ILE A 1 105 ? -5.918 3.23 12.445 1 95.88 105 ILE A N 1
ATOM 814 C CA . ILE A 1 105 ? -6.07 1.842 12.023 1 95.88 105 ILE A CA 1
ATOM 815 C C . ILE A 1 105 ? -5.098 1.539 10.891 1 95.88 105 ILE A C 1
ATOM 817 O O . ILE A 1 105 ? -4.383 0.532 10.93 1 95.88 105 ILE A O 1
ATOM 821 N N . LEU A 1 106 ? -4.996 2.436 9.891 1 94.75 106 LEU A N 1
ATOM 822 C CA . LEU A 1 106 ? -4.164 2.205 8.711 1 94.75 106 LEU A CA 1
ATOM 823 C C . LEU A 1 106 ? -2.686 2.27 9.07 1 94.75 106 LEU A C 1
ATOM 825 O O . LEU A 1 106 ? -1.862 1.584 8.461 1 94.75 106 LEU A O 1
ATOM 829 N N . ALA A 1 107 ? -2.338 3.055 10.062 1 92.69 107 ALA A N 1
ATOM 830 C CA . ALA A 1 107 ? -0.948 3.148 10.5 1 92.69 107 ALA A CA 1
ATOM 831 C C . ALA A 1 107 ? -0.539 1.91 11.297 1 92.69 107 ALA A C 1
ATOM 833 O O . ALA A 1 107 ? 0.631 1.521 11.289 1 92.69 107 ALA A O 1
ATOM 834 N N . LYS A 1 108 ? -1.506 1.35 11.977 1 91.31 108 LYS A N 1
ATOM 835 C CA . LYS A 1 108 ? -1.235 0.248 12.898 1 91.31 108 LYS A CA 1
ATOM 836 C C . LYS A 1 108 ? -1.155 -1.082 12.156 1 91.31 108 LYS A C 1
ATOM 838 O O . LYS A 1 108 ? -0.323 -1.932 12.477 1 91.31 108 LYS A O 1
ATOM 843 N N . TYR A 1 109 ? -2.002 -1.175 11.172 1 84.06 109 TYR A N 1
ATOM 844 C CA . TYR A 1 109 ? -2.09 -2.445 10.461 1 84.06 109 TYR A CA 1
ATOM 845 C C . TYR A 1 109 ? -1.502 -2.33 9.055 1 84.06 109 TYR A C 1
ATOM 847 O O . TYR A 1 109 ? -1.257 -1.225 8.57 1 84.06 109 TYR A O 1
ATOM 855 N N . GLU A 1 110 ? -1.203 -3.391 8.484 1 75.94 110 GLU A N 1
ATOM 856 C CA . GLU A 1 110 ? -0.568 -3.416 7.172 1 75.94 110 GLU A CA 1
ATOM 857 C C . GLU A 1 110 ? -1.601 -3.268 6.059 1 75.94 110 GLU A C 1
ATOM 859 O O . GLU A 1 110 ? -1.334 -3.621 4.906 1 75.94 110 GLU A O 1
ATOM 864 N N . PHE A 1 111 ? -2.707 -2.699 6.465 1 82.44 111 PHE A N 1
ATOM 865 C CA . PHE A 1 111 ? -3.734 -2.5 5.449 1 82.44 111 PHE A CA 1
ATOM 866 C C . PHE A 1 111 ? -3.559 -1.155 4.754 1 82.44 111 PHE A C 1
ATOM 868 O O . PHE A 1 111 ? -3.096 -0.19 5.367 1 82.44 111 PHE A O 1
ATOM 875 N N . HIS A 1 112 ? -4 -1.075 3.5 1 88.88 112 HIS A N 1
ATOM 876 C CA . HIS A 1 112 ? -3.945 0.189 2.773 1 88.88 112 HIS A CA 1
ATOM 877 C C . HIS A 1 112 ? -5.348 0.701 2.453 1 88.88 112 HIS A C 1
ATOM 879 O O . HIS A 1 112 ? -5.5 1.792 1.899 1 88.88 112 HIS A O 1
ATOM 885 N N . ALA A 1 113 ? -6.312 -0.079 2.846 1 94.69 113 ALA A N 1
ATOM 886 C CA . ALA A 1 113 ? -7.695 0.301 2.586 1 94.69 113 ALA A CA 1
ATOM 887 C C . ALA A 1 113 ? -8.617 -0.201 3.691 1 94.69 113 ALA A C 1
ATOM 889 O O . ALA A 1 113 ? -8.391 -1.271 4.262 1 94.69 113 ALA A O 1
ATOM 890 N N . LEU A 1 114 ? -9.617 0.583 4.008 1 97.06 114 LEU A N 1
ATOM 891 C CA . LEU A 1 114 ? -10.648 0.25 4.988 1 97.06 114 LEU A CA 1
ATOM 892 C C . LEU A 1 114 ? -12.039 0.387 4.379 1 97.06 114 LEU A C 1
ATOM 894 O O . LEU A 1 114 ? -12.422 1.47 3.93 1 97.06 114 LEU A O 1
ATOM 898 N N . PRO A 1 115 ? -12.766 -0.722 4.328 1 97.44 115 PRO A N 1
ATOM 899 C CA . PRO A 1 115 ? -14.164 -0.566 3.912 1 97.44 115 PRO A CA 1
ATOM 900 C C . PRO A 1 115 ? -14.992 0.24 4.91 1 97.44 115 PRO A C 1
ATOM 902 O O . PRO A 1 115 ? -14.781 0.133 6.121 1 97.44 115 PRO A O 1
ATOM 905 N N . VAL A 1 116 ? -15.836 1.082 4.391 1 98.31 116 VAL A N 1
ATOM 906 C CA . VAL A 1 116 ? -16.797 1.847 5.184 1 98.31 116 VAL A CA 1
ATOM 907 C C . VAL A 1 116 ? -18.188 1.252 5.023 1 98.31 116 VAL A C 1
ATOM 909 O O . VAL A 1 116 ? -18.688 1.128 3.902 1 98.31 116 VAL A O 1
ATOM 912 N N . CYS A 1 117 ? -18.75 0.88 6.129 1 98.12 117 CYS A N 1
ATOM 913 C CA . CYS A 1 117 ? -20.016 0.175 6.062 1 98.12 117 CYS A CA 1
ATOM 914 C C . CYS A 1 117 ? -21.047 0.82 6.984 1 98.12 117 CYS A C 1
ATOM 916 O O . CYS A 1 117 ? -20.688 1.42 8 1 98.12 117 CYS A O 1
ATOM 918 N N . GLU A 1 118 ? -22.234 0.826 6.531 1 96.38 118 GLU A N 1
ATOM 919 C CA . GLU A 1 118 ? -23.406 1.106 7.355 1 96.38 118 GLU A CA 1
ATOM 920 C C . GLU A 1 118 ? -24.25 -0.149 7.559 1 96.38 118 GLU A C 1
ATOM 922 O O . GLU A 1 118 ? -24.812 -0.683 6.605 1 96.38 118 GLU A O 1
ATOM 927 N N . ASP A 1 119 ? -24.359 -0.662 8.781 1 89.81 119 ASP A N 1
ATOM 928 C CA . ASP A 1 119 ? -25.109 -1.883 9.086 1 89.81 119 ASP A CA 1
ATOM 929 C C . ASP A 1 119 ? -24.703 -3.014 8.141 1 89.81 119 ASP A C 1
ATOM 931 O O . ASP A 1 119 ? -25.562 -3.631 7.5 1 89.81 119 ASP A O 1
ATOM 935 N N . GLU A 1 120 ? -23.422 -3.275 7.816 1 87.75 120 GLU A N 1
ATOM 936 C CA . GLU A 1 120 ? -22.797 -4.352 7.047 1 87.75 120 GLU A CA 1
ATOM 937 C C . GLU A 1 120 ? -22.922 -4.094 5.547 1 87.75 120 GLU A C 1
ATOM 939 O O . GLU A 1 120 ? -22.5 -4.926 4.734 1 87.75 120 GLU A O 1
ATOM 944 N N . LEU A 1 121 ? -23.547 -2.982 5.266 1 95.88 121 LEU A N 1
ATOM 945 C CA . LEU A 1 121 ? -23.625 -2.598 3.859 1 95.88 121 LEU A CA 1
ATOM 946 C C . LEU A 1 121 ? -22.438 -1.723 3.471 1 95.88 121 LEU A C 1
ATOM 948 O O . LEU A 1 121 ? -22.125 -0.743 4.156 1 95.88 121 LEU A O 1
ATOM 952 N N . LEU A 1 122 ? -21.812 -2.133 2.408 1 97.31 122 LEU A N 1
ATOM 953 C CA . LEU A 1 122 ? -20.656 -1.389 1.916 1 97.31 122 LEU A CA 1
ATOM 954 C C . LEU A 1 122 ? -21.078 -0.064 1.297 1 97.31 122 LEU A C 1
ATOM 956 O O . LEU A 1 122 ? -21.844 -0.046 0.326 1 97.31 122 LEU A O 1
ATOM 960 N N . VAL A 1 123 ? -20.609 1.066 1.905 1 97.25 123 VAL A N 1
ATOM 961 C CA . VAL A 1 123 ? -21.062 2.359 1.402 1 97.25 123 VAL A CA 1
ATOM 962 C C . VAL A 1 123 ? -19.859 3.184 0.938 1 97.25 123 VAL A C 1
ATOM 964 O O . VAL A 1 123 ? -20.031 4.27 0.381 1 97.25 123 VAL A O 1
ATOM 967 N N . GLY A 1 124 ? -18.656 2.77 1.169 1 97.25 124 GLY A N 1
ATOM 968 C CA . GLY A 1 124 ? -17.453 3.471 0.738 1 97.25 124 GLY A CA 1
ATOM 969 C C . GLY A 1 124 ? -16.172 2.732 1.084 1 97.25 124 GLY A C 1
ATOM 970 O O . GLY A 1 124 ? -16.219 1.617 1.608 1 97.25 124 GLY A O 1
ATOM 971 N N . ILE A 1 125 ? -15.086 3.291 0.741 1 97.69 125 ILE A N 1
ATOM 972 C CA . ILE A 1 125 ? -13.766 2.777 1.065 1 97.69 125 ILE A CA 1
ATOM 973 C C . ILE A 1 125 ? -12.805 3.941 1.318 1 97.69 125 ILE A C 1
ATOM 975 O O . ILE A 1 125 ? -12.859 4.957 0.622 1 97.69 125 ILE A O 1
ATOM 979 N N . VAL A 1 126 ? -12.07 3.859 2.342 1 97.12 126 VAL A N 1
ATOM 980 C CA . VAL A 1 126 ? -11.047 4.863 2.611 1 97.12 126 VAL A CA 1
ATOM 981 C C . VAL A 1 126 ? -9.664 4.23 2.506 1 97.12 126 VAL A C 1
ATOM 983 O O . VAL A 1 126 ? -9.422 3.158 3.066 1 97.12 126 VAL A O 1
ATOM 986 N N . THR A 1 127 ? -8.789 4.906 1.771 1 94.88 127 THR A N 1
ATOM 987 C CA . THR A 1 127 ? -7.449 4.379 1.545 1 94.88 127 THR A CA 1
ATOM 988 C C . THR A 1 127 ? -6.395 5.32 2.115 1 94.88 127 THR A C 1
ATOM 990 O O . THR A 1 127 ? -6.711 6.441 2.525 1 94.88 127 THR A O 1
ATOM 993 N N . THR A 1 128 ? -5.16 4.793 2.158 1 93.75 128 THR A N 1
ATOM 994 C CA . THR A 1 128 ? -4.043 5.641 2.562 1 93.75 128 THR A CA 1
ATOM 995 C C . THR A 1 128 ? -3.916 6.844 1.635 1 93.75 128 THR A C 1
ATOM 997 O O . THR A 1 128 ? -3.604 7.949 2.084 1 93.75 128 THR A O 1
ATOM 1000 N N . THR A 1 129 ? -4.266 6.621 0.388 1 93.38 129 THR A N 1
ATOM 1001 C CA . THR A 1 129 ? -4.215 7.719 -0.57 1 93.38 129 THR A CA 1
ATOM 1002 C C . THR A 1 129 ? -5.25 8.789 -0.226 1 93.38 129 THR A C 1
ATOM 1004 O O . THR A 1 129 ? -4.977 9.984 -0.328 1 93.38 129 THR A O 1
ATOM 1007 N N . ASP A 1 130 ? -6.352 8.422 0.166 1 94.5 130 ASP A N 1
ATOM 1008 C CA . ASP A 1 130 ? -7.375 9.375 0.585 1 94.5 130 ASP A CA 1
ATOM 1009 C C . ASP A 1 130 ? -6.879 10.234 1.747 1 94.5 130 ASP A C 1
ATOM 1011 O O . ASP A 1 130 ? -7.137 11.438 1.79 1 94.5 130 ASP A O 1
ATOM 1015 N N . LEU A 1 131 ? -6.238 9.57 2.725 1 94.38 131 LEU A N 1
ATOM 1016 C CA . LEU A 1 131 ? -5.711 10.297 3.875 1 94.38 131 LEU A CA 1
ATOM 1017 C C . LEU A 1 131 ? -4.625 11.281 3.447 1 94.38 131 LEU A C 1
ATOM 1019 O O . LEU A 1 131 ? -4.547 12.391 3.973 1 94.38 131 LEU A O 1
ATOM 1023 N N . ILE A 1 132 ? -3.809 10.844 2.51 1 94.25 132 ILE A N 1
ATOM 1024 C CA . ILE A 1 132 ? -2.736 11.703 2.016 1 94.25 132 ILE A CA 1
ATOM 1025 C C . ILE A 1 132 ? -3.328 12.898 1.276 1 94.25 132 ILE A C 1
ATOM 1027 O O . ILE A 1 132 ? -2.865 14.031 1.441 1 94.25 132 ILE A O 1
ATOM 1031 N N . LYS A 1 133 ? -4.336 12.664 0.472 1 94 133 LYS A N 1
ATOM 1032 C CA . LYS A 1 133 ? -5.02 13.766 -0.202 1 94 133 LYS A CA 1
ATOM 1033 C C . LYS A 1 133 ? -5.629 14.734 0.808 1 94 133 LYS A C 1
ATOM 1035 O O . LYS A 1 133 ? -5.594 15.953 0.608 1 94 133 LYS A O 1
ATOM 1040 N N . TYR A 1 134 ? -6.18 14.141 1.812 1 93.44 134 TYR A N 1
ATOM 1041 C CA . TYR A 1 134 ? -6.711 14.977 2.883 1 93.44 134 TYR A CA 1
ATOM 1042 C C . TYR A 1 134 ? -5.609 15.836 3.504 1 93.44 134 TYR A C 1
ATOM 1044 O O . TYR A 1 134 ? -5.801 17.031 3.742 1 93.44 134 TYR A O 1
ATOM 1052 N N . LEU A 1 135 ? -4.469 15.18 3.836 1 90.94 135 LEU A N 1
ATOM 1053 C CA . LEU A 1 135 ? -3.305 15.891 4.355 1 90.94 135 LEU A CA 1
ATOM 1054 C C . LEU A 1 135 ? -2.912 17.031 3.434 1 90.94 135 LEU A C 1
ATOM 1056 O O . LEU A 1 135 ? -2.652 18.156 3.896 1 90.94 135 LEU A O 1
ATOM 1060 N N . LEU A 1 136 ? -2.924 16.859 2.111 1 92.12 136 LEU A N 1
ATOM 1061 C CA . LEU A 1 136 ? -2.551 17.859 1.126 1 92.12 136 LEU A CA 1
ATOM 1062 C C . LEU A 1 136 ? -3.555 19.016 1.113 1 92.12 136 LEU A C 1
ATOM 1064 O O . LEU A 1 136 ? -3.182 20.172 0.907 1 92.12 136 LEU A O 1
ATOM 1068 N N . GLN A 1 137 ? -4.789 18.672 1.34 1 90.19 137 GLN A N 1
ATOM 1069 C CA . GLN A 1 137 ? -5.828 19.688 1.388 1 90.19 137 GLN A CA 1
ATOM 1070 C C . GLN A 1 137 ? -5.648 20.609 2.598 1 90.19 137 GLN A C 1
ATOM 1072 O O . GLN A 1 137 ? -5.984 21.781 2.545 1 90.19 137 GLN A O 1
ATOM 1077 N N . GLN A 1 138 ? -5.176 19.969 3.641 1 84.94 138 GLN A N 1
ATOM 1078 C CA . GLN A 1 138 ? -4.945 20.766 4.848 1 84.94 138 GLN A CA 1
ATOM 1079 C C . GLN A 1 138 ? -3.834 21.781 4.629 1 84.94 138 GLN A C 1
ATOM 1081 O O . GLN A 1 138 ? -3.824 22.844 5.258 1 84.94 138 GLN A O 1
ATOM 1086 N N . TYR A 1 139 ? -2.893 21.469 3.768 1 81.06 139 TYR A N 1
ATOM 1087 C CA . TYR A 1 139 ? -1.824 22.406 3.428 1 81.06 139 TYR A CA 1
ATOM 1088 C C . TYR A 1 139 ? -2.354 23.562 2.578 1 81.06 139 TYR A C 1
ATOM 1090 O O . TYR A 1 139 ? -1.878 24.688 2.688 1 81.06 139 TYR A O 1
ATOM 1098 N N . ASN A 1 140 ? -3.23 23.219 1.694 1 76.69 140 ASN A N 1
ATOM 1099 C CA . ASN A 1 140 ? -3.785 24.234 0.813 1 76.69 140 ASN A CA 1
ATOM 1100 C C . ASN A 1 140 ? -4.707 25.188 1.568 1 76.69 140 ASN A C 1
ATOM 1102 O O . ASN A 1 140 ? -4.855 26.344 1.183 1 76.69 140 ASN A O 1
ATOM 1106 N N . SER A 1 141 ? -5.379 24.672 2.535 1 62.47 141 SER A N 1
ATOM 1107 C CA . SER A 1 141 ? -6.258 25.547 3.301 1 62.47 141 SER A CA 1
ATOM 1108 C C . SER A 1 141 ? -5.453 26.516 4.168 1 62.47 141 SER A C 1
ATOM 1110 O O . SER A 1 141 ? -5.984 27.516 4.652 1 62.47 141 SER A O 1
ATOM 1112 N N . LEU A 1 142 ? -4.262 26.219 4.504 1 51.44 142 LEU A N 1
ATOM 1113 C CA . LEU A 1 142 ? -3.441 27.156 5.273 1 51.44 142 LEU A CA 1
ATO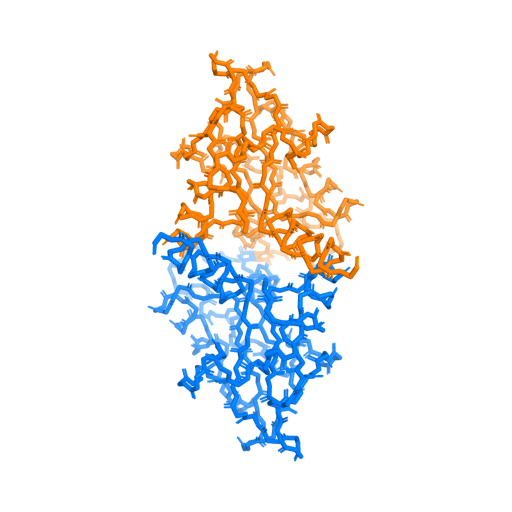M 1114 C C . LEU A 1 142 ? -2.889 28.25 4.379 1 51.44 142 LEU A C 1
ATOM 1116 O O . LEU A 1 142 ? -2.396 29.266 4.875 1 51.44 142 LEU A O 1
ATOM 1120 N N . LYS A 1 143 ? -3.043 28.188 3.129 1 47.34 143 LYS A N 1
ATOM 1121 C CA . LYS A 1 143 ? -2.701 29.375 2.342 1 47.34 143 LYS A CA 1
ATOM 1122 C C . LYS A 1 143 ? -3.879 30.344 2.258 1 47.34 143 LYS A C 1
ATOM 1124 O O . LYS A 1 143 ? -5.027 29.922 2.121 1 47.34 143 LYS A O 1
ATOM 1129 N N . MET B 1 1 ? -0.624 22.719 9.477 1 58.81 1 MET B N 1
ATOM 1130 C CA . MET B 1 1 ? 0.608 21.984 9.203 1 58.81 1 MET B CA 1
ATOM 1131 C C . MET B 1 1 ? 1.617 22.875 8.477 1 58.81 1 MET B C 1
ATOM 1133 O O . MET B 1 1 ? 1.235 23.75 7.703 1 58.81 1 MET B O 1
ATOM 1137 N N . LYS B 1 2 ? 2.834 22.859 9.016 1 66.31 2 LYS B N 1
ATOM 1138 C CA . LYS B 1 2 ? 3.852 23.703 8.383 1 66.31 2 LYS B CA 1
ATOM 1139 C C . LYS B 1 2 ? 4.219 23.156 7 1 66.31 2 LYS B C 1
ATOM 1141 O O . LYS B 1 2 ? 4.48 21.969 6.84 1 66.31 2 LYS B O 1
ATOM 1146 N N . ASN B 1 3 ? 4.066 23.906 5.93 1 74.38 3 ASN B N 1
ATOM 1147 C CA . ASN B 1 3 ? 4.246 23.547 4.527 1 74.38 3 ASN B CA 1
ATOM 1148 C C . ASN B 1 3 ? 5.711 23.25 4.211 1 74.38 3 ASN B C 1
ATOM 1150 O O . ASN B 1 3 ? 6.02 22.625 3.197 1 74.38 3 ASN B O 1
ATOM 1154 N N . ASN B 1 4 ? 6.566 23.438 5.168 1 87.12 4 ASN B N 1
ATOM 1155 C CA . ASN B 1 4 ? 7.973 23.359 4.789 1 87.12 4 ASN B CA 1
ATOM 1156 C C . ASN B 1 4 ? 8.742 22.391 5.672 1 87.12 4 ASN B C 1
ATOM 1158 O O . ASN B 1 4 ? 9.953 22.5 5.82 1 87.12 4 ASN B O 1
ATOM 1162 N N . VAL B 1 5 ? 7.992 21.469 6.145 1 93.06 5 VAL B N 1
ATOM 1163 C CA . VAL B 1 5 ? 8.672 20.5 6.988 1 93.06 5 VAL B CA 1
ATOM 1164 C C . VAL B 1 5 ? 9.406 19.484 6.117 1 93.06 5 VAL B C 1
ATOM 1166 O O . VAL B 1 5 ? 8.82 18.891 5.215 1 93.06 5 VAL B O 1
ATOM 1169 N N . PRO B 1 6 ? 10.695 19.375 6.344 1 97.12 6 PRO B N 1
ATOM 1170 C CA . PRO B 1 6 ? 11.461 18.438 5.512 1 97.12 6 PRO B CA 1
ATOM 1171 C C . PRO B 1 6 ? 11.141 16.984 5.812 1 97.12 6 PRO B C 1
ATOM 1173 O O . PRO B 1 6 ? 10.789 16.641 6.945 1 97.12 6 PRO B O 1
ATOM 1176 N N . VAL B 1 7 ? 11.312 16.047 4.824 1 97.44 7 VAL B N 1
ATOM 1177 C CA . VAL B 1 7 ? 11.008 14.625 4.992 1 97.44 7 VAL B CA 1
ATOM 1178 C C . VAL B 1 7 ? 12 13.992 5.965 1 97.44 7 VAL B C 1
ATOM 1180 O O . VAL B 1 7 ? 11.727 12.938 6.543 1 97.44 7 VAL B O 1
ATOM 1183 N N . SER B 1 8 ? 13.156 14.641 6.129 1 97.44 8 SER B N 1
ATOM 1184 C CA . SER B 1 8 ? 14.148 14.125 7.074 1 97.44 8 SER B CA 1
ATOM 1185 C C . SER B 1 8 ? 13.57 14.047 8.484 1 97.44 8 SER B C 1
ATOM 1187 O O . SER B 1 8 ? 14.07 13.289 9.32 1 97.44 8 SER B O 1
ATOM 1189 N N . ASP B 1 9 ? 12.508 14.773 8.781 1 96.31 9 ASP B N 1
ATOM 1190 C CA . ASP B 1 9 ? 11.883 14.789 10.094 1 96.31 9 ASP B CA 1
ATOM 1191 C C . ASP B 1 9 ? 11.039 13.539 10.32 1 96.31 9 ASP B C 1
ATOM 1193 O O . ASP B 1 9 ? 10.719 13.195 11.461 1 96.31 9 ASP B O 1
ATOM 1197 N N . ILE B 1 10 ? 10.664 12.883 9.227 1 96.38 10 ILE B N 1
ATOM 1198 C CA . ILE B 1 10 ? 9.703 11.812 9.43 1 96.38 10 ILE B CA 1
ATOM 1199 C C . ILE B 1 10 ? 10.219 10.523 8.789 1 96.38 10 ILE B C 1
ATOM 1201 O O . ILE B 1 10 ? 9.688 9.438 9.031 1 96.38 10 ILE B O 1
ATOM 1205 N N . MET B 1 11 ? 11.227 10.602 7.945 1 96.94 11 MET B N 1
ATOM 1206 C CA . MET B 1 11 ? 11.688 9.43 7.203 1 96.94 11 MET B CA 1
ATOM 1207 C C . MET B 1 11 ? 12.32 8.406 8.133 1 96.94 11 MET B C 1
ATOM 1209 O O . MET B 1 11 ? 12.844 8.758 9.195 1 96.94 11 MET B O 1
ATOM 1213 N N . THR B 1 12 ? 12.25 7.148 7.746 1 95.12 12 THR B N 1
ATOM 1214 C CA . THR B 1 12 ? 12.961 6.086 8.445 1 95.12 12 THR B CA 1
ATOM 1215 C C . THR B 1 12 ? 14.445 6.086 8.07 1 95.12 12 THR B C 1
ATOM 1217 O O . THR B 1 12 ? 14.781 6.117 6.883 1 95.12 12 THR B O 1
ATOM 1220 N N . LYS B 1 13 ? 15.281 6.004 9.047 1 93.62 13 LYS B N 1
ATOM 1221 C CA . LYS B 1 13 ? 16.719 6.07 8.789 1 93.62 13 LYS B CA 1
ATOM 1222 C C . LYS B 1 13 ? 17.359 4.688 8.891 1 93.62 13 LYS B C 1
ATOM 1224 O O . LYS B 1 13 ? 18.453 4.461 8.359 1 93.62 13 LYS B O 1
ATOM 1229 N N . ASN B 1 14 ? 16.781 3.797 9.664 1 94.06 14 ASN B N 1
ATOM 1230 C CA . ASN B 1 14 ? 17.203 2.4 9.656 1 94.06 14 ASN B CA 1
ATOM 1231 C C . ASN B 1 14 ? 16.609 1.636 8.484 1 94.06 14 ASN B C 1
ATOM 1233 O O . ASN B 1 14 ? 15.602 0.941 8.641 1 94.06 14 ASN B O 1
ATOM 1237 N N . ILE B 1 15 ? 17.328 1.651 7.445 1 95.81 15 ILE B N 1
ATOM 1238 C CA . ILE B 1 15 ? 16.766 1.223 6.168 1 95.81 15 ILE B CA 1
ATOM 1239 C C . ILE B 1 15 ? 17.016 -0.272 5.973 1 95.81 15 ILE B C 1
ATOM 1241 O O . ILE B 1 15 ? 18.141 -0.74 6.07 1 95.81 15 ILE B O 1
ATOM 1245 N N . ILE B 1 16 ? 15.992 -1.02 5.793 1 97.19 16 ILE B N 1
ATOM 1246 C CA . ILE B 1 16 ? 16.109 -2.379 5.273 1 97.19 16 ILE B CA 1
ATOM 1247 C C . ILE B 1 16 ? 16.312 -2.34 3.76 1 97.19 16 ILE B C 1
ATOM 1249 O O . ILE B 1 16 ? 15.445 -1.843 3.029 1 97.19 16 ILE B O 1
ATOM 1253 N N . LYS B 1 17 ? 17.406 -2.758 3.332 1 97.56 17 LYS B N 1
ATOM 1254 C CA . LYS B 1 17 ? 17.719 -2.682 1.908 1 97.56 17 LYS B CA 1
ATOM 1255 C C . LYS B 1 17 ? 18.297 -3.998 1.401 1 97.56 17 LYS B C 1
ATOM 1257 O O . LYS B 1 17 ? 18.703 -4.848 2.195 1 97.56 17 LYS B O 1
ATOM 1262 N N . LEU B 1 18 ? 18.25 -4.172 0.146 1 97.94 18 LEU B N 1
ATOM 1263 C CA . LEU B 1 18 ? 18.891 -5.285 -0.549 1 97.94 18 LEU B CA 1
ATOM 1264 C C . LEU B 1 18 ? 20.062 -4.797 -1.395 1 97.94 18 LEU B C 1
ATOM 1266 O O . LEU B 1 18 ? 20 -3.713 -1.979 1 97.94 18 LEU B O 1
ATOM 1270 N N . ASN B 1 19 ? 21.078 -5.57 -1.401 1 97.75 19 ASN B N 1
ATOM 1271 C CA . ASN B 1 19 ? 22.125 -5.348 -2.402 1 97.75 19 ASN B CA 1
ATOM 1272 C C . ASN B 1 19 ? 21.797 -6.078 -3.705 1 97.75 19 ASN B C 1
ATOM 1274 O O . ASN B 1 19 ? 21.125 -7.109 -3.697 1 97.75 19 ASN B O 1
ATOM 1278 N N . LEU B 1 20 ? 22.297 -5.559 -4.746 1 95.88 20 LEU B N 1
ATOM 1279 C CA . LEU B 1 20 ? 22.094 -6.164 -6.055 1 95.88 20 LEU B CA 1
ATOM 1280 C C . LEU B 1 20 ? 22.531 -7.625 -6.051 1 95.88 20 LEU B C 1
ATOM 1282 O O . LEU B 1 20 ? 21.969 -8.445 -6.781 1 95.88 20 LEU B O 1
ATOM 1286 N N . SER B 1 21 ? 23.453 -7.945 -5.227 1 95.62 21 SER B N 1
ATOM 1287 C CA . SER B 1 21 ? 24.047 -9.281 -5.203 1 95.62 21 SER B CA 1
ATOM 1288 C C . SER B 1 21 ? 23.234 -10.227 -4.32 1 95.62 21 SER B C 1
ATOM 1290 O O . SER B 1 21 ? 23.484 -11.43 -4.305 1 95.62 21 SER B O 1
ATOM 1292 N N . ASP B 1 22 ? 22.312 -9.672 -3.578 1 97.06 22 ASP B N 1
ATOM 1293 C CA . ASP B 1 22 ? 21.5 -10.516 -2.707 1 97.06 22 ASP B CA 1
ATOM 1294 C C . ASP B 1 22 ? 20.578 -11.414 -3.523 1 97.06 22 ASP B C 1
ATOM 1296 O O . ASP B 1 22 ? 20.328 -11.148 -4.703 1 97.06 22 ASP B O 1
ATOM 1300 N N . GLU B 1 23 ? 20.141 -12.469 -2.918 1 95.5 23 GLU B N 1
ATOM 1301 C CA . GLU B 1 23 ? 19.188 -13.383 -3.543 1 95.5 23 GLU B CA 1
ATOM 1302 C C . GLU B 1 23 ? 17.75 -13 -3.215 1 95.5 23 GLU B C 1
ATOM 1304 O O . GLU B 1 23 ? 17.484 -12.375 -2.184 1 95.5 23 GLU B O 1
ATOM 1309 N N . LEU B 1 24 ? 16.859 -13.438 -4.105 1 95.06 24 LEU B N 1
ATOM 1310 C CA . LEU B 1 24 ? 15.445 -13.156 -3.908 1 95.06 24 LEU B CA 1
ATOM 1311 C C . LEU B 1 24 ? 14.922 -13.867 -2.666 1 95.06 24 LEU B C 1
ATOM 1313 O O . LEU B 1 24 ? 13.961 -13.406 -2.039 1 95.06 24 LEU B O 1
ATOM 1317 N N . THR B 1 25 ? 15.625 -14.906 -2.252 1 93.62 25 THR B N 1
ATOM 1318 C CA . THR B 1 25 ? 15.234 -15.586 -1.021 1 93.62 25 THR B CA 1
ATOM 1319 C C . THR B 1 25 ? 15.438 -14.672 0.186 1 93.62 25 THR B C 1
ATOM 1321 O O . THR B 1 25 ? 14.625 -14.68 1.117 1 93.62 25 THR B O 1
ATOM 1324 N N . LYS B 1 26 ? 16.516 -13.914 0.1 1 96.5 26 LYS B N 1
ATOM 1325 C CA . LYS B 1 26 ? 16.734 -12.93 1.153 1 96.5 26 LYS B CA 1
ATOM 1326 C C . LYS B 1 26 ? 15.633 -11.867 1.149 1 96.5 26 LYS B C 1
ATOM 1328 O O . LYS B 1 26 ? 15.148 -11.461 2.209 1 96.5 26 LYS B O 1
ATOM 1333 N N . ALA B 1 27 ? 15.273 -11.445 -0.032 1 96.25 27 ALA B N 1
ATOM 1334 C CA . ALA B 1 27 ? 14.188 -10.477 -0.156 1 96.25 27 ALA B CA 1
ATOM 1335 C C . ALA B 1 27 ? 12.914 -10.992 0.496 1 96.25 27 ALA B C 1
ATOM 1337 O O . ALA B 1 27 ? 12.273 -10.281 1.274 1 96.25 27 ALA B O 1
ATOM 1338 N N . GLU B 1 28 ? 12.578 -12.203 0.196 1 92.56 28 GLU B N 1
ATOM 1339 C CA . GLU B 1 28 ? 11.375 -12.82 0.76 1 92.56 28 GLU B CA 1
ATOM 1340 C C . GLU B 1 28 ? 11.43 -12.836 2.285 1 92.56 28 GLU B C 1
ATOM 1342 O O . GLU B 1 28 ? 10.445 -12.5 2.949 1 92.56 28 GLU B O 1
ATOM 1347 N N . GLU B 1 29 ? 12.586 -13.18 2.779 1 95.19 29 GLU B N 1
ATOM 1348 C CA . GLU B 1 29 ? 12.773 -13.227 4.227 1 95.19 29 GLU B CA 1
ATOM 1349 C C . GLU B 1 29 ? 12.586 -11.852 4.852 1 95.19 29 GLU B C 1
ATOM 1351 O O . GLU B 1 29 ? 11.938 -11.711 5.891 1 95.19 29 GLU B O 1
ATOM 1356 N N . LEU B 1 30 ? 13.133 -10.867 4.211 1 96.69 30 LEU B N 1
ATOM 1357 C CA . LEU B 1 30 ? 13.047 -9.508 4.73 1 96.69 30 LEU B CA 1
ATOM 1358 C C . LEU B 1 30 ? 11.609 -9.008 4.699 1 96.69 30 LEU B C 1
ATOM 1360 O O . LEU B 1 30 ? 11.141 -8.391 5.66 1 96.69 30 LEU B O 1
ATOM 1364 N N . PHE B 1 31 ? 10.906 -9.273 3.574 1 93.5 31 PHE B N 1
ATOM 1365 C CA . PHE B 1 31 ? 9.516 -8.867 3.467 1 93.5 31 PHE B CA 1
ATOM 1366 C C . PHE B 1 31 ? 8.688 -9.469 4.598 1 93.5 31 PHE B C 1
ATOM 1368 O O . PHE B 1 31 ? 7.91 -8.766 5.246 1 93.5 31 PHE B O 1
ATOM 1375 N N . LYS B 1 32 ? 8.922 -10.719 4.836 1 90.5 32 LYS B N 1
ATOM 1376 C CA . LYS B 1 32 ? 8.133 -11.445 5.832 1 90.5 32 LYS B CA 1
ATOM 1377 C C . LYS B 1 32 ? 8.523 -11.031 7.246 1 90.5 32 LYS B C 1
ATOM 1379 O O . LYS B 1 32 ? 7.66 -10.758 8.078 1 90.5 32 LYS B O 1
ATOM 1384 N N . LYS B 1 33 ? 9.797 -10.898 7.488 1 94.5 33 LYS B N 1
ATOM 1385 C CA . LYS B 1 33 ? 10.328 -10.602 8.812 1 94.5 33 LYS B CA 1
ATOM 1386 C C . LYS B 1 33 ? 9.906 -9.203 9.273 1 94.5 33 LYS B C 1
ATOM 1388 O O . LYS B 1 33 ? 9.508 -9.023 10.43 1 94.5 33 LYS B O 1
ATOM 1393 N N . HIS B 1 34 ? 9.961 -8.273 8.375 1 93.12 34 HIS B N 1
ATOM 1394 C CA . HIS B 1 34 ? 9.742 -6.883 8.766 1 93.12 34 HIS B CA 1
ATOM 1395 C C . HIS B 1 34 ? 8.336 -6.418 8.398 1 93.12 34 HIS B C 1
ATOM 1397 O O . HIS B 1 34 ? 7.949 -5.289 8.711 1 93.12 34 HIS B O 1
ATOM 1403 N N . LYS B 1 35 ? 7.566 -7.238 7.715 1 88.81 35 LYS B N 1
ATOM 1404 C CA . LYS B 1 35 ? 6.199 -6.93 7.305 1 88.81 35 LYS B CA 1
ATOM 1405 C C . LYS B 1 35 ? 6.152 -5.656 6.465 1 88.81 35 LYS B C 1
ATOM 1407 O O . LYS B 1 35 ? 5.363 -4.754 6.742 1 88.81 35 LYS B O 1
ATOM 1412 N N . ILE B 1 36 ? 7.086 -5.609 5.539 1 91.06 36 ILE B N 1
ATOM 1413 C CA . ILE B 1 36 ? 7.156 -4.473 4.629 1 91.06 36 ILE B CA 1
ATOM 1414 C C . ILE B 1 36 ? 6.879 -4.938 3.199 1 91.06 36 ILE B C 1
ATOM 1416 O O . ILE B 1 36 ? 6.863 -6.137 2.924 1 91.06 36 ILE B O 1
ATOM 1420 N N . ARG B 1 37 ? 6.582 -3.932 2.312 1 90 37 ARG B N 1
ATOM 1421 C CA . ARG B 1 37 ? 6.176 -4.32 0.967 1 90 37 ARG B CA 1
ATOM 1422 C C . ARG B 1 37 ? 7.082 -3.689 -0.084 1 90 37 ARG B C 1
ATOM 1424 O O . ARG B 1 37 ? 6.902 -3.916 -1.282 1 90 37 ARG B O 1
ATOM 1431 N N . HIS B 1 38 ? 8.016 -2.883 0.38 1 93.69 38 HIS B N 1
ATOM 1432 C CA . HIS B 1 38 ? 9 -2.279 -0.508 1 93.69 38 HIS B CA 1
ATOM 1433 C C . HIS B 1 38 ? 10.391 -2.301 0.118 1 93.69 38 HIS B C 1
ATOM 1435 O O . HIS B 1 38 ? 10.547 -2.01 1.306 1 93.69 38 HIS B O 1
ATOM 1441 N N . ILE B 1 39 ? 11.328 -2.691 -0.679 1 97.38 39 ILE B N 1
ATOM 1442 C CA . ILE B 1 39 ? 12.719 -2.689 -0.241 1 97.38 39 ILE B CA 1
ATOM 1443 C C . ILE B 1 39 ? 13.594 -2.008 -1.294 1 97.38 39 ILE B C 1
ATOM 1445 O O . ILE B 1 39 ? 13.617 -2.432 -2.453 1 97.38 39 ILE B O 1
ATOM 1449 N N . PRO B 1 40 ? 14.266 -0.922 -0.903 1 97.81 40 PRO B N 1
ATOM 1450 C CA . PRO B 1 40 ? 15.227 -0.353 -1.856 1 97.81 40 PRO B CA 1
ATOM 1451 C C . PRO B 1 40 ? 16.375 -1.303 -2.174 1 97.81 40 PRO B C 1
ATOM 1453 O O . PRO B 1 40 ? 16.812 -2.068 -1.309 1 97.81 40 PRO B O 1
ATOM 1456 N N . VAL B 1 41 ? 16.797 -1.256 -3.408 1 98.31 41 VAL B N 1
ATOM 1457 C CA . VAL B 1 41 ? 17.922 -2.055 -3.857 1 98.31 41 VAL B CA 1
ATOM 1458 C C . VAL B 1 41 ? 19.125 -1.151 -4.102 1 98.31 41 VAL B C 1
ATOM 1460 O O . VAL B 1 41 ? 19.016 -0.118 -4.766 1 98.31 41 VAL B O 1
ATOM 1463 N N . VAL B 1 42 ? 20.25 -1.535 -3.516 1 98.12 42 VAL B N 1
ATOM 1464 C CA . VAL B 1 42 ? 21.438 -0.698 -3.645 1 98.12 42 VAL B CA 1
ATOM 1465 C C . VAL B 1 42 ? 22.562 -1.502 -4.281 1 98.12 42 VAL B C 1
ATOM 1467 O O . VAL B 1 42 ? 22.547 -2.734 -4.273 1 98.12 42 VAL B O 1
ATOM 1470 N N . ASN B 1 43 ? 23.375 -0.855 -4.973 1 97.06 43 ASN B N 1
ATOM 1471 C CA . ASN B 1 43 ? 24.719 -1.302 -5.328 1 97.06 43 ASN B CA 1
ATOM 1472 C C . ASN B 1 43 ? 25.781 -0.579 -4.508 1 97.06 43 ASN B C 1
ATOM 1474 O O . ASN B 1 43 ? 26.141 0.559 -4.816 1 97.06 43 ASN B O 1
ATOM 1478 N N . GLY B 1 44 ? 26.219 -1.273 -3.459 1 90.88 44 GLY B N 1
ATOM 1479 C CA . GLY B 1 44 ? 26.922 -0.528 -2.426 1 90.88 44 GLY B CA 1
ATOM 1480 C C . GLY B 1 44 ? 26.016 0.405 -1.644 1 90.88 44 GLY B C 1
ATOM 1481 O O . GLY B 1 44 ? 25.125 -0.046 -0.931 1 90.88 44 GLY B O 1
ATOM 1482 N N . ASN B 1 45 ? 26.188 1.673 -1.805 1 87.25 45 ASN B N 1
ATOM 1483 C CA . ASN B 1 45 ? 25.312 2.611 -1.116 1 87.25 45 ASN B CA 1
ATOM 1484 C C . ASN B 1 45 ? 24.516 3.457 -2.104 1 87.25 45 ASN B C 1
ATOM 1486 O O . ASN B 1 45 ? 23.75 4.336 -1.699 1 87.25 45 ASN B O 1
ATOM 1490 N N . LYS B 1 46 ? 24.703 3.041 -3.289 1 95.88 46 LYS B N 1
ATOM 1491 C CA . LYS B 1 46 ? 23.953 3.764 -4.324 1 95.88 46 LYS B CA 1
ATOM 1492 C C . LYS B 1 46 ? 22.625 3.078 -4.633 1 95.88 46 LYS B C 1
ATOM 1494 O O . LYS B 1 46 ? 22.594 1.866 -4.852 1 95.88 46 LYS B O 1
ATOM 1499 N N . ILE B 1 47 ? 21.609 3.854 -4.582 1 97.25 47 ILE B N 1
ATOM 1500 C CA . ILE B 1 47 ? 20.297 3.309 -4.887 1 97.25 47 ILE B CA 1
ATOM 1501 C C . ILE B 1 47 ? 20.203 2.967 -6.371 1 97.25 47 ILE B C 1
ATOM 1503 O O . ILE B 1 47 ? 20.594 3.768 -7.223 1 97.25 47 ILE B O 1
ATOM 1507 N N . VAL B 1 48 ? 19.719 1.752 -6.691 1 97.12 48 VAL B N 1
ATOM 1508 C CA . VAL B 1 48 ? 19.672 1.355 -8.094 1 97.12 48 VAL B CA 1
ATOM 1509 C C . VAL B 1 48 ? 18.281 0.866 -8.453 1 97.12 48 VAL B C 1
ATOM 1511 O O . VAL B 1 48 ? 17.984 0.596 -9.625 1 97.12 48 VAL B O 1
ATOM 1514 N N . GLY B 1 49 ? 17.406 0.681 -7.508 1 96.69 49 GLY B N 1
ATOM 1515 C CA . GLY B 1 49 ? 16.047 0.222 -7.801 1 96.69 49 GLY B CA 1
ATOM 1516 C C . GLY B 1 49 ? 15.203 0.031 -6.555 1 96.69 49 GLY B C 1
ATOM 1517 O O . GLY B 1 49 ? 15.594 0.456 -5.465 1 96.69 49 GLY B O 1
ATOM 1518 N N . MET B 1 50 ? 14.047 -0.488 -6.719 1 97.19 50 MET B N 1
ATOM 1519 C CA . MET B 1 50 ? 13.086 -0.833 -5.68 1 97.19 50 MET B CA 1
ATOM 1520 C C . MET B 1 50 ? 12.438 -2.188 -5.961 1 97.19 50 MET B C 1
ATOM 1522 O O . MET B 1 50 ? 12.102 -2.494 -7.105 1 97.19 50 MET B O 1
ATOM 1526 N N . LEU B 1 51 ? 12.422 -3.025 -4.996 1 96.38 51 LEU B N 1
ATOM 1527 C CA . LEU B 1 51 ? 11.734 -4.305 -5.109 1 96.38 51 LEU B CA 1
ATOM 1528 C C . LEU B 1 51 ? 10.484 -4.324 -4.23 1 96.38 51 LEU B C 1
ATOM 1530 O O . LEU B 1 51 ? 10.562 -4.07 -3.027 1 96.38 51 LEU B O 1
ATOM 1534 N N . SER B 1 52 ? 9.344 -4.535 -4.859 1 93 52 SER B N 1
ATOM 1535 C CA . SER B 1 52 ? 8.117 -4.656 -4.086 1 93 52 SER B CA 1
ATOM 1536 C C . SER B 1 52 ? 7.754 -6.121 -3.844 1 93 52 SER B C 1
ATOM 1538 O O . SER B 1 52 ? 8.242 -7.008 -4.547 1 93 52 SER B O 1
ATOM 1540 N N . TYR B 1 53 ? 6.996 -6.289 -2.842 1 90.12 53 TYR B N 1
ATOM 1541 C CA . TYR B 1 53 ? 6.508 -7.637 -2.57 1 90.12 53 TYR B CA 1
ATOM 1542 C C . TYR B 1 53 ? 5.703 -8.172 -3.75 1 90.12 53 TYR B C 1
ATOM 1544 O O . TYR B 1 53 ? 5.777 -9.359 -4.07 1 90.12 53 TYR B O 1
ATOM 1552 N N . ALA B 1 54 ? 4.973 -7.344 -4.41 1 85.88 54 ALA B N 1
ATOM 1553 C CA . ALA B 1 54 ? 4.234 -7.742 -5.605 1 85.88 54 ALA B CA 1
ATOM 1554 C C . ALA B 1 54 ? 5.184 -8.195 -6.715 1 85.88 54 ALA B C 1
ATOM 1556 O O . ALA B 1 54 ? 4.906 -9.164 -7.418 1 85.88 54 ALA B O 1
ATOM 1557 N N . ASP B 1 55 ? 6.27 -7.469 -6.91 1 88.12 55 ASP B N 1
ATOM 1558 C CA . ASP B 1 55 ? 7.273 -7.855 -7.895 1 88.12 55 ASP B CA 1
ATOM 1559 C C . ASP B 1 55 ? 7.801 -9.258 -7.613 1 88.12 55 ASP B C 1
ATOM 1561 O O . ASP B 1 55 ? 7.98 -10.062 -8.539 1 88.12 55 ASP B O 1
ATOM 1565 N N . LEU B 1 56 ? 8.039 -9.477 -6.34 1 90.25 56 LEU B N 1
ATOM 1566 C CA . LEU B 1 56 ? 8.547 -10.789 -5.938 1 90.25 56 LEU B CA 1
ATOM 1567 C C . LEU B 1 56 ? 7.523 -11.883 -6.219 1 90.25 56 LEU B C 1
ATOM 1569 O O . LEU B 1 56 ? 7.867 -12.945 -6.742 1 90.25 56 LEU B O 1
ATOM 1573 N N . LEU B 1 57 ? 6.293 -11.586 -5.895 1 85.56 57 LEU B N 1
ATOM 1574 C CA . LEU B 1 57 ? 5.234 -12.578 -6.07 1 85.56 57 LEU B CA 1
ATOM 1575 C C . LEU B 1 57 ? 4.992 -12.859 -7.547 1 85.56 57 LEU B C 1
ATOM 1577 O O . LEU B 1 57 ? 4.617 -13.969 -7.918 1 85.56 57 LEU B O 1
ATOM 1581 N N . ARG B 1 58 ? 5.312 -11.922 -8.375 1 81.19 58 ARG B N 1
ATOM 1582 C CA . ARG B 1 58 ? 5.129 -12.102 -9.812 1 81.19 58 ARG B CA 1
ATOM 1583 C C . ARG B 1 58 ? 6.098 -13.141 -10.367 1 81.19 58 ARG B C 1
ATOM 1585 O O . ARG B 1 58 ? 5.754 -13.891 -11.281 1 81.19 58 ARG B O 1
ATOM 1592 N N . VAL B 1 59 ? 7.289 -13.234 -9.852 1 75.75 59 VAL B N 1
ATOM 1593 C CA . VAL B 1 59 ? 8.281 -14.172 -10.359 1 75.75 59 VAL B CA 1
ATOM 1594 C C . VAL B 1 59 ? 8.086 -15.539 -9.711 1 75.75 59 VAL B C 1
ATOM 1596 O O . VAL B 1 59 ? 8.461 -16.562 -10.281 1 75.75 59 VAL B O 1
ATOM 1599 N N . SER B 1 60 ? 7.68 -15.625 -8.5 1 64.75 60 SER B N 1
ATOM 1600 C CA . SER B 1 60 ? 7.426 -16.891 -7.82 1 64.75 60 SER B CA 1
ATOM 1601 C C . SER B 1 60 ? 6.398 -17.734 -8.57 1 64.75 60 SER B C 1
ATOM 1603 O O . SER B 1 60 ? 6.445 -18.969 -8.539 1 64.75 60 SER B O 1
ATOM 1605 N N . TYR B 1 61 ? 5.539 -17.25 -9.234 1 54.72 61 TYR B N 1
ATOM 1606 C CA . TYR B 1 61 ? 4.461 -17.953 -9.922 1 54.72 61 TYR B CA 1
ATOM 1607 C C . TYR B 1 61 ? 4.91 -18.438 -11.305 1 54.72 61 TYR B C 1
ATOM 1609 O O . TYR B 1 61 ? 4.371 -19.406 -11.836 1 54.72 61 TYR B O 1
ATOM 1617 N N . ALA B 1 62 ? 5.832 -17.844 -11.898 1 46.5 62 ALA B N 1
ATOM 1618 C CA . ALA B 1 62 ? 6.215 -18.312 -13.227 1 46.5 62 ALA B CA 1
ATOM 1619 C C . ALA B 1 62 ? 6.574 -19.797 -13.203 1 46.5 62 ALA B C 1
ATOM 1621 O O . ALA B 1 62 ? 6.273 -20.531 -14.141 1 46.5 62 ALA B O 1
ATOM 1622 N N . ASP B 1 63 ? 7.312 -20.312 -12.305 1 43.31 63 ASP B N 1
ATOM 1623 C CA . ASP B 1 63 ? 7.875 -21.656 -12.469 1 43.31 63 ASP B CA 1
ATOM 1624 C C . ASP B 1 63 ? 7.109 -22.672 -11.641 1 43.31 63 ASP B C 1
ATOM 1626 O O . ASP B 1 63 ? 7.512 -23.844 -11.547 1 43.31 63 ASP B O 1
ATOM 1630 N N . ALA B 1 64 ? 6.227 -22.312 -10.945 1 43.25 64 ALA B N 1
ATOM 1631 C CA . ALA B 1 64 ? 5.773 -23.266 -9.93 1 43.25 64 ALA B CA 1
ATOM 1632 C C . ALA B 1 64 ? 4.867 -24.328 -10.547 1 43.25 64 ALA B C 1
ATOM 1634 O O . ALA B 1 64 ? 4.246 -25.125 -9.828 1 43.25 64 ALA B O 1
ATOM 1635 N N . ALA B 1 65 ? 4.617 -24.516 -11.812 1 37.03 65 ALA B N 1
ATOM 1636 C CA . ALA B 1 65 ? 3.785 -25.641 -12.219 1 37.03 65 ALA B CA 1
ATOM 1637 C C . ALA B 1 65 ? 4.188 -26.922 -11.484 1 37.03 65 ALA B C 1
ATOM 1639 O O . ALA B 1 65 ? 3.453 -27.906 -11.5 1 37.03 65 ALA B O 1
ATOM 1640 N N . ASP B 1 66 ? 5.461 -27.25 -11.422 1 34.66 66 ASP B N 1
ATOM 1641 C CA . ASP B 1 66 ? 5.688 -28.672 -11.164 1 34.66 66 ASP B CA 1
ATOM 1642 C C . ASP B 1 66 ? 5.398 -29.016 -9.703 1 34.66 66 ASP B C 1
ATOM 1644 O O . ASP B 1 66 ? 4.719 -30 -9.414 1 34.66 66 ASP B O 1
ATOM 1648 N N . ASP B 1 67 ? 6.383 -29.078 -8.688 1 37.16 67 ASP B N 1
ATOM 1649 C CA . ASP B 1 67 ? 6.434 -29.938 -7.508 1 37.16 67 ASP B CA 1
ATOM 1650 C C . ASP B 1 67 ? 5.828 -29.234 -6.297 1 37.16 67 ASP B C 1
ATOM 1652 O O . ASP B 1 67 ? 6.086 -28.047 -6.066 1 37.16 67 ASP B O 1
ATOM 1656 N N . ALA B 1 68 ? 4.641 -29.625 -5.629 1 37.03 68 ALA B N 1
ATOM 1657 C CA . ALA B 1 68 ? 3.777 -29.359 -4.48 1 37.03 68 ALA B CA 1
ATOM 1658 C C . ALA B 1 68 ? 4.582 -28.844 -3.295 1 37.03 68 ALA B C 1
ATOM 1660 O O . ALA B 1 68 ? 4.043 -28.672 -2.201 1 37.03 68 ALA B O 1
ATOM 1661 N N . ALA B 1 69 ? 5.859 -29.141 -2.977 1 39.59 69 ALA B N 1
ATOM 1662 C CA . ALA B 1 69 ? 6.5 -29.141 -1.663 1 39.59 69 ALA B CA 1
ATOM 1663 C C . ALA B 1 69 ? 6.887 -27.719 -1.254 1 39.59 69 ALA B C 1
ATOM 1665 O O . ALA B 1 69 ? 7.32 -26.922 -2.088 1 39.59 69 ALA B O 1
ATOM 1666 N N . ASP B 1 70 ? 6.516 -27.172 0.02 1 44.62 70 ASP B N 1
ATOM 1667 C CA . ASP B 1 70 ? 6.973 -26.016 0.781 1 44.62 70 ASP B CA 1
ATOM 1668 C C . ASP B 1 70 ? 8.273 -25.453 0.208 1 44.62 70 ASP B C 1
ATOM 1670 O O . ASP B 1 70 ? 8.57 -24.266 0.355 1 44.62 70 ASP B O 1
ATOM 1674 N N . ASN B 1 71 ? 9.094 -26.266 -0.363 1 45.03 71 ASN B N 1
ATOM 1675 C CA . ASN B 1 71 ? 10.453 -26.062 -0.861 1 45.03 71 ASN B CA 1
ATOM 1676 C C . ASN B 1 71 ? 10.453 -25.5 -2.283 1 45.03 71 ASN B C 1
ATOM 1678 O O . ASN B 1 71 ? 11.508 -25.281 -2.869 1 45.03 71 ASN B O 1
ATOM 1682 N N . VAL B 1 72 ? 9.281 -25.297 -2.906 1 49.03 72 VAL B N 1
ATOM 1683 C CA . VAL B 1 72 ? 9.188 -24.938 -4.32 1 49.03 72 VAL B CA 1
ATOM 1684 C C . VAL B 1 72 ? 9.367 -23.422 -4.484 1 49.03 72 VAL B C 1
ATOM 1686 O O . VAL B 1 72 ? 9.938 -22.969 -5.477 1 49.03 72 VAL B O 1
ATOM 1689 N N . GLU B 1 73 ? 8.836 -22.688 -3.514 1 55.88 73 GLU B N 1
ATOM 1690 C CA . GLU B 1 73 ? 9.023 -21.234 -3.592 1 55.88 73 GLU B CA 1
ATOM 1691 C C . GLU B 1 73 ? 10.5 -20.875 -3.75 1 55.88 73 GLU B C 1
ATOM 1693 O O . GLU B 1 73 ? 10.852 -20.031 -4.574 1 55.88 73 GLU B O 1
ATOM 1698 N N . SER B 1 74 ? 11.258 -21.562 -2.977 1 56.91 74 SER B N 1
ATOM 1699 C CA . SER B 1 74 ? 12.695 -21.297 -2.99 1 56.91 74 SER B CA 1
ATOM 1700 C C . SER B 1 74 ? 13.297 -21.578 -4.359 1 56.91 74 SER B C 1
ATOM 1702 O O . SER B 1 74 ? 14.203 -20.875 -4.809 1 56.91 74 SER B O 1
ATOM 1704 N N . ILE B 1 75 ? 12.625 -22.422 -5.027 1 61.19 75 ILE B N 1
ATOM 1705 C CA . ILE B 1 75 ? 13.25 -22.844 -6.277 1 61.19 75 ILE B CA 1
ATOM 1706 C C . ILE B 1 75 ? 13.062 -21.766 -7.336 1 61.19 75 ILE B C 1
ATOM 1708 O O . ILE B 1 75 ? 14.008 -21.438 -8.055 1 61.19 75 ILE B O 1
ATOM 1712 N N . VAL B 1 76 ? 11.961 -21.047 -7.262 1 71.12 76 VAL B N 1
ATOM 1713 C CA . VAL B 1 76 ? 11.672 -20.062 -8.297 1 71.12 76 VAL B CA 1
ATOM 1714 C C . VAL B 1 76 ? 12.492 -18.797 -8.039 1 71.12 76 VAL B C 1
ATOM 1716 O O . VAL B 1 76 ? 13.023 -18.203 -8.977 1 71.12 76 VAL B O 1
ATOM 1719 N N . PHE B 1 77 ? 12.719 -18.578 -6.766 1 80.62 77 PHE B N 1
ATOM 1720 C CA . PHE B 1 77 ? 13.461 -17.359 -6.426 1 80.62 77 PHE B CA 1
ATOM 1721 C C . PHE B 1 77 ? 14.914 -17.484 -6.863 1 80.62 77 PHE B C 1
ATOM 1723 O O . PHE B 1 77 ? 15.562 -16.469 -7.152 1 80.62 77 PHE B O 1
ATOM 1730 N N . ASN B 1 78 ? 15.258 -18.703 -7.012 1 80.25 78 ASN B N 1
ATOM 1731 C CA . ASN B 1 78 ? 16.656 -18.922 -7.367 1 80.25 78 ASN B CA 1
ATOM 1732 C C . ASN B 1 78 ? 16.891 -18.75 -8.867 1 80.25 78 ASN B C 1
ATOM 1734 O O . ASN B 1 78 ? 18.031 -18.672 -9.32 1 80.25 78 ASN B O 1
ATOM 1738 N N . MET B 1 79 ? 15.844 -18.625 -9.586 1 84.69 79 MET B N 1
ATOM 1739 C CA . MET B 1 79 ? 15.953 -18.547 -11.039 1 84.69 79 MET B CA 1
ATOM 1740 C C . MET B 1 79 ? 16.078 -17.094 -11.5 1 84.69 79 MET B C 1
ATOM 1742 O O . MET B 1 79 ? 16.406 -16.844 -12.664 1 84.69 79 MET B O 1
ATOM 1746 N N . PHE B 1 80 ? 15.844 -16.188 -10.68 1 90.81 80 PHE B N 1
ATOM 1747 C CA . PHE B 1 80 ? 15.883 -14.773 -11.023 1 90.81 80 PHE B CA 1
ATOM 1748 C C . PHE B 1 80 ? 16.812 -14.016 -10.086 1 90.81 80 PHE B C 1
ATOM 1750 O O . PHE B 1 80 ? 17.062 -14.453 -8.961 1 90.81 80 PHE B O 1
ATOM 1757 N N . THR B 1 81 ? 17.328 -12.922 -10.664 1 93.75 81 THR B N 1
ATOM 1758 C CA . THR B 1 81 ? 18.141 -12.031 -9.836 1 93.75 81 THR B CA 1
ATOM 1759 C C . THR B 1 81 ? 17.297 -10.844 -9.352 1 93.75 81 THR B C 1
ATOM 1761 O O . THR B 1 81 ? 16.266 -10.531 -9.938 1 93.75 81 THR B O 1
ATOM 1764 N N . VAL B 1 82 ? 17.781 -10.211 -8.312 1 96.5 82 VAL B N 1
ATOM 1765 C CA . VAL B 1 82 ? 17.141 -9 -7.816 1 96.5 82 VAL B CA 1
ATOM 1766 C C . VAL B 1 82 ? 17.062 -7.961 -8.938 1 96.5 82 VAL B C 1
ATOM 1768 O O . VAL B 1 82 ? 16.031 -7.32 -9.125 1 96.5 82 VAL B O 1
ATOM 1771 N N . ARG B 1 83 ? 18.109 -7.891 -9.719 1 95.62 83 ARG B N 1
ATOM 1772 C CA . ARG B 1 83 ? 18.188 -6.926 -10.812 1 95.62 83 ARG B CA 1
ATOM 1773 C C . ARG B 1 83 ? 17.078 -7.176 -11.836 1 95.62 83 ARG B C 1
ATOM 1775 O O . ARG B 1 83 ? 16.531 -6.23 -12.398 1 95.62 83 ARG B O 1
ATOM 1782 N N . GLN B 1 84 ? 16.75 -8.391 -12.062 1 94.19 84 GLN B N 1
ATOM 1783 C CA . GLN B 1 84 ? 15.766 -8.766 -13.078 1 94.19 84 GLN B CA 1
ATOM 1784 C C . GLN B 1 84 ? 14.344 -8.461 -12.617 1 94.19 84 GLN B C 1
ATOM 1786 O O . GLN B 1 84 ? 13.445 -8.289 -13.438 1 94.19 84 GLN B O 1
ATOM 1791 N N . VAL B 1 85 ? 14.188 -8.406 -11.312 1 94.19 85 VAL B N 1
ATOM 1792 C CA . VAL B 1 85 ? 12.828 -8.352 -10.789 1 94.19 85 VAL B CA 1
ATOM 1793 C C . VAL B 1 85 ? 12.516 -6.938 -10.312 1 94.19 85 VAL B C 1
ATOM 1795 O O . VAL B 1 85 ? 11.367 -6.492 -10.383 1 94.19 85 VAL B O 1
ATOM 1798 N N . MET B 1 86 ? 13.477 -6.211 -9.906 1 95.88 86 MET B N 1
ATOM 1799 C CA . MET B 1 86 ? 13.266 -4.906 -9.281 1 95.88 86 MET B CA 1
ATOM 1800 C C . MET B 1 86 ? 12.852 -3.867 -10.32 1 95.88 86 MET B C 1
ATOM 1802 O O . MET B 1 86 ? 13.125 -4.031 -11.508 1 95.88 86 MET B O 1
ATOM 1806 N N . ALA B 1 87 ? 12.148 -2.855 -9.844 1 94.81 87 ALA B N 1
ATOM 1807 C CA . ALA B 1 87 ? 11.922 -1.665 -10.664 1 94.81 87 ALA B CA 1
ATOM 1808 C C . ALA B 1 87 ? 13.203 -0.844 -10.789 1 94.81 87 ALA B C 1
ATOM 1810 O O . ALA B 1 87 ? 13.875 -0.57 -9.797 1 94.81 87 ALA B O 1
ATOM 1811 N N . LYS B 1 88 ? 13.5 -0.446 -11.961 1 94.19 88 LYS B N 1
ATOM 1812 C CA . LYS B 1 88 ? 14.734 0.288 -12.211 1 94.19 88 LYS B CA 1
ATOM 1813 C C . LYS B 1 88 ? 14.469 1.787 -12.328 1 94.19 88 LYS B C 1
ATOM 1815 O O . LYS B 1 88 ? 15.344 2.602 -12.016 1 94.19 88 LYS B O 1
ATOM 1820 N N . GLU B 1 89 ? 13.352 2.145 -12.836 1 92.31 89 GLU B N 1
ATOM 1821 C CA . GLU B 1 89 ? 12.945 3.545 -12.906 1 92.31 89 GLU B CA 1
ATOM 1822 C C . GLU B 1 89 ? 12.18 3.963 -11.656 1 92.31 89 GLU B C 1
ATOM 1824 O O . GLU B 1 89 ? 10.969 3.736 -11.562 1 92.31 89 GLU B O 1
ATOM 1829 N N . ILE B 1 90 ? 13 4.566 -10.727 1 93.38 90 ILE B N 1
ATOM 1830 C CA . ILE B 1 90 ? 12.359 4.895 -9.461 1 93.38 90 ILE B CA 1
ATOM 1831 C C . ILE B 1 90 ? 12.445 6.402 -9.219 1 93.38 90 ILE B C 1
ATOM 1833 O O . ILE B 1 90 ? 13.328 7.074 -9.758 1 93.38 90 ILE B O 1
ATOM 1837 N N . ILE B 1 91 ? 11.539 6.969 -8.516 1 95.44 91 ILE B N 1
ATOM 1838 C CA . ILE B 1 91 ? 11.531 8.359 -8.078 1 95.44 91 ILE B CA 1
ATOM 1839 C C . ILE B 1 91 ? 12.211 8.469 -6.711 1 95.44 91 ILE B C 1
ATOM 1841 O O . ILE B 1 91 ? 11.945 7.664 -5.816 1 95.44 91 ILE B O 1
ATOM 1845 N N . ILE B 1 92 ? 13.133 9.398 -6.625 1 96.62 92 ILE B N 1
ATOM 1846 C CA . ILE B 1 92 ? 13.844 9.625 -5.375 1 96.62 92 ILE B CA 1
ATOM 1847 C C . ILE B 1 92 ? 13.641 11.078 -4.926 1 96.62 92 ILE B C 1
ATOM 1849 O O . ILE B 1 92 ? 13.391 11.953 -5.75 1 96.62 92 ILE B O 1
ATOM 1853 N N . ILE B 1 93 ? 13.695 11.297 -3.66 1 97.56 93 ILE B N 1
ATOM 1854 C CA . ILE B 1 93 ? 13.656 12.648 -3.113 1 97.56 93 ILE B CA 1
ATOM 1855 C C . ILE B 1 93 ? 14.859 12.867 -2.203 1 97.56 93 ILE B C 1
ATOM 1857 O O . ILE B 1 93 ? 15.633 11.945 -1.952 1 97.56 93 ILE B O 1
ATOM 1861 N N . THR B 1 94 ? 15.062 14.109 -1.809 1 98.19 94 THR B N 1
ATOM 1862 C CA . THR B 1 94 ? 16.188 14.445 -0.938 1 98.19 94 THR B CA 1
ATOM 1863 C C . THR B 1 94 ? 15.711 14.672 0.494 1 98.19 94 THR B C 1
ATOM 1865 O O . THR B 1 94 ? 14.508 14.844 0.735 1 98.19 94 THR B O 1
ATOM 1868 N N . PRO B 1 95 ? 16.656 14.617 1.417 1 97.69 95 PRO B N 1
ATOM 1869 C CA . PRO B 1 95 ? 16.25 14.867 2.807 1 97.69 95 PRO B CA 1
ATOM 1870 C C . PRO B 1 95 ? 15.578 16.219 2.996 1 97.69 95 PRO B C 1
ATOM 1872 O O . PRO B 1 95 ? 14.758 16.391 3.904 1 97.69 95 PRO B O 1
ATOM 1875 N N . SER B 1 96 ? 15.836 17.156 2.119 1 97.5 96 SER B N 1
ATOM 1876 C CA . SER B 1 96 ? 15.305 18.516 2.268 1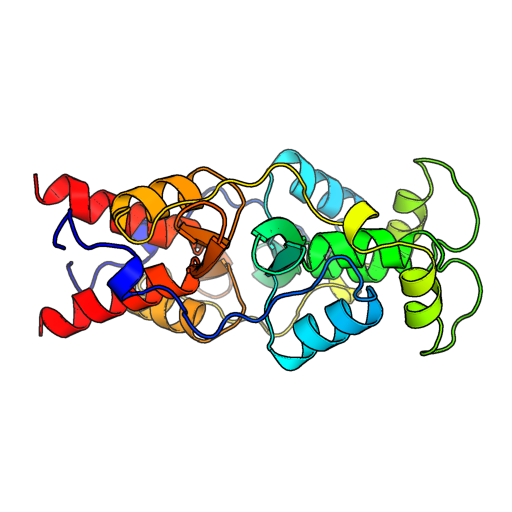 97.5 96 SER B CA 1
ATOM 1877 C C . SER B 1 96 ? 13.961 18.656 1.559 1 97.5 96 SER B C 1
ATOM 1879 O O . SER B 1 96 ? 13.281 19.672 1.723 1 97.5 96 SER B O 1
ATOM 1881 N N . SER B 1 97 ? 13.586 17.656 0.742 1 97.31 97 SER B N 1
ATOM 1882 C CA . SER B 1 97 ? 12.242 17.703 0.175 1 97.31 97 SER B CA 1
ATOM 1883 C C . SER B 1 97 ? 11.188 17.844 1.265 1 97.31 97 SER B C 1
ATOM 1885 O O . SER B 1 97 ? 11.391 17.391 2.395 1 97.31 97 SER B O 1
ATOM 1887 N N . THR B 1 98 ? 10.117 18.469 0.938 1 97 98 THR B N 1
ATOM 1888 C CA . THR B 1 98 ? 9.094 18.703 1.949 1 97 98 THR B CA 1
ATOM 1889 C C . THR B 1 98 ? 8.148 17.516 2.055 1 97 98 THR B C 1
ATOM 1891 O O . THR B 1 98 ? 8.016 16.734 1.11 1 97 98 THR B O 1
ATOM 1894 N N . ILE B 1 99 ? 7.516 17.453 3.176 1 96.25 99 ILE B N 1
ATOM 1895 C CA . ILE B 1 99 ? 6.477 16.438 3.389 1 96.25 99 ILE B CA 1
ATOM 1896 C C . ILE B 1 99 ? 5.379 16.609 2.34 1 96.25 99 ILE B C 1
ATOM 1898 O O . ILE B 1 99 ? 4.863 15.617 1.814 1 96.25 99 ILE B O 1
ATOM 1902 N N . ARG B 1 100 ? 5.145 17.828 1.999 1 95.44 100 ARG B N 1
ATOM 1903 C CA . ARG B 1 100 ? 4.141 18.094 0.974 1 95.44 100 ARG B CA 1
ATOM 1904 C C . ARG B 1 100 ? 4.547 17.484 -0.363 1 95.44 100 ARG B C 1
ATOM 1906 O O . ARG B 1 100 ? 3.736 16.828 -1.026 1 95.44 100 ARG B O 1
ATOM 1913 N N . GLU B 1 101 ? 5.75 17.688 -0.72 1 96 101 GLU B N 1
ATOM 1914 C CA . GLU B 1 101 ? 6.25 17.141 -1.976 1 96 101 GLU B CA 1
ATOM 1915 C C . GLU B 1 101 ? 6.164 15.617 -1.981 1 96 101 GLU B C 1
ATOM 1917 O O . GLU B 1 101 ? 5.73 15.016 -2.967 1 96 101 GLU B O 1
ATOM 1922 N N . ALA B 1 102 ? 6.582 15.023 -0.897 1 96.88 102 ALA B N 1
ATOM 1923 C CA . ALA B 1 102 ? 6.504 13.57 -0.778 1 96.88 102 ALA B CA 1
ATOM 1924 C C . ALA B 1 102 ? 5.059 13.086 -0.885 1 96.88 102 ALA B C 1
ATOM 1926 O O . ALA B 1 102 ? 4.773 12.109 -1.582 1 96.88 102 ALA B O 1
ATOM 1927 N N . ALA B 1 103 ? 4.168 13.805 -0.206 1 95.75 103 ALA B N 1
ATOM 1928 C CA . ALA B 1 103 ? 2.75 13.453 -0.22 1 95.75 103 ALA B CA 1
ATOM 1929 C C . ALA B 1 103 ? 2.176 13.547 -1.631 1 95.75 103 ALA B C 1
ATOM 1931 O O . ALA B 1 103 ? 1.402 12.688 -2.053 1 95.75 103 ALA B O 1
ATOM 1932 N N . GLU B 1 104 ? 2.578 14.555 -2.354 1 95.94 104 GLU B N 1
ATOM 1933 C CA . GLU B 1 104 ? 2.107 14.742 -3.725 1 95.94 104 GLU B CA 1
ATOM 1934 C C . GLU B 1 104 ? 2.551 13.586 -4.617 1 95.94 104 GLU B C 1
ATOM 1936 O O . GLU B 1 104 ? 1.759 13.062 -5.406 1 95.94 104 GLU B O 1
ATOM 1941 N N . ILE B 1 105 ? 3.76 13.203 -4.422 1 95.75 105 ILE B N 1
ATOM 1942 C CA . ILE B 1 105 ? 4.305 12.125 -5.234 1 95.75 105 ILE B CA 1
ATOM 1943 C C . ILE B 1 105 ? 3.59 10.82 -4.902 1 95.75 105 ILE B C 1
ATOM 1945 O O . ILE B 1 105 ? 3.15 10.094 -5.801 1 95.75 105 ILE B O 1
ATOM 1949 N N . LEU B 1 106 ? 3.412 10.516 -3.6 1 94.62 106 LEU B N 1
ATOM 1950 C CA . LEU B 1 106 ? 2.818 9.258 -3.17 1 94.62 106 LEU B CA 1
ATOM 1951 C C . LEU B 1 106 ? 1.338 9.203 -3.525 1 94.62 106 LEU B C 1
ATOM 1953 O O . LEU B 1 106 ? 0.8 8.125 -3.803 1 94.62 106 LEU B O 1
ATOM 1957 N N . ALA B 1 107 ? 0.682 10.336 -3.541 1 92.62 107 ALA B N 1
ATOM 1958 C CA . ALA B 1 107 ? -0.731 10.383 -3.906 1 92.62 107 ALA B CA 1
ATOM 1959 C C . ALA B 1 107 ? -0.915 10.195 -5.41 1 92.62 107 ALA B C 1
ATOM 1961 O O . ALA B 1 107 ? -1.938 9.664 -5.855 1 92.62 107 ALA B O 1
ATOM 1962 N N . LYS B 1 108 ? 0.064 10.656 -6.145 1 91.12 108 LYS B N 1
ATOM 1963 C CA . LYS B 1 108 ? -0.038 10.68 -7.602 1 91.12 108 LYS B CA 1
ATOM 1964 C C . LYS B 1 108 ? 0.306 9.32 -8.195 1 91.12 108 LYS B C 1
ATOM 1966 O O . LYS B 1 108 ? -0.325 8.875 -9.164 1 91.12 108 LYS B O 1
ATOM 1971 N N . TYR B 1 109 ? 1.268 8.711 -7.574 1 83.62 109 TYR B N 1
ATOM 1972 C CA . TYR B 1 109 ? 1.755 7.453 -8.133 1 83.62 109 TYR B CA 1
ATOM 1973 C C . TYR B 1 109 ? 1.34 6.273 -7.258 1 83.62 109 TYR B C 1
ATOM 1975 O O . TYR B 1 109 ? 0.904 6.457 -6.121 1 83.62 109 TYR B O 1
ATOM 1983 N N . GLU B 1 110 ? 1.369 5.152 -7.766 1 75.31 110 GLU B N 1
ATOM 1984 C CA . GLU B 1 110 ? 0.931 3.949 -7.062 1 75.31 110 GLU B CA 1
ATOM 1985 C C . GLU B 1 110 ? 2.031 3.412 -6.152 1 75.31 110 GLU B C 1
ATOM 1987 O O . GLU B 1 110 ? 2.023 2.234 -5.789 1 75.31 110 GLU B O 1
ATOM 1992 N N . PHE B 1 111 ? 2.904 4.332 -5.809 1 82.12 111 PHE B N 1
ATOM 1993 C CA . PHE B 1 111 ? 3.971 3.9 -4.914 1 82.12 111 PHE B CA 1
ATOM 1994 C C . PHE B 1 111 ? 3.561 4.078 -3.457 1 82.12 111 PHE B C 1
ATOM 1996 O O . PHE B 1 111 ? 2.809 5 -3.127 1 82.12 111 PHE B O 1
ATOM 2003 N N . HIS B 1 112 ? 4.117 3.246 -2.58 1 88.62 112 HIS B N 1
ATOM 2004 C CA . HIS B 1 112 ? 3.844 3.383 -1.154 1 88.62 112 HIS B CA 1
ATOM 2005 C C . HIS B 1 112 ? 5.098 3.783 -0.387 1 88.62 112 HIS B C 1
ATOM 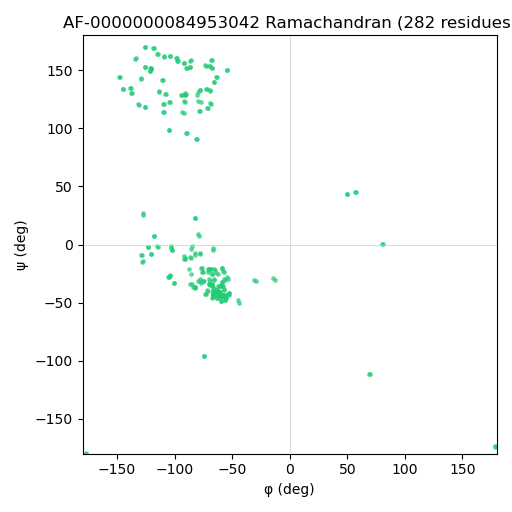2007 O O . HIS B 1 112 ? 5.043 4.016 0.824 1 88.62 112 HIS B O 1
ATOM 2013 N N . ALA B 1 113 ? 6.176 3.893 -1.122 1 94.62 113 ALA B N 1
ATOM 2014 C CA . ALA B 1 113 ? 7.441 4.262 -0.493 1 94.62 113 ALA B CA 1
ATOM 2015 C C . ALA B 1 113 ? 8.312 5.078 -1.446 1 94.62 113 ALA B C 1
ATOM 2017 O O . ALA B 1 113 ? 8.289 4.859 -2.66 1 94.62 113 ALA B O 1
ATOM 2018 N N . LEU B 1 114 ? 9.031 6.02 -0.903 1 97 114 LEU B N 1
ATOM 2019 C CA . LEU B 1 114 ? 9.977 6.859 -1.629 1 97 114 LEU B CA 1
ATOM 2020 C C . LEU B 1 114 ? 11.359 6.809 -0.978 1 97 114 LEU B C 1
ATOM 2022 O O . LEU B 1 114 ? 11.508 7.168 0.193 1 97 114 LEU B O 1
ATOM 2026 N N . PRO B 1 115 ? 12.352 6.32 -1.729 1 97.44 115 PRO B N 1
ATOM 2027 C CA . PRO B 1 115 ? 13.703 6.434 -1.179 1 97.44 115 PRO B CA 1
ATOM 2028 C C . PRO B 1 115 ? 14.172 7.883 -1.05 1 97.44 115 PRO B C 1
ATOM 2030 O O . PRO B 1 115 ? 13.844 8.719 -1.896 1 97.44 115 PRO B O 1
ATOM 2033 N N . VAL B 1 116 ? 14.828 8.156 0.031 1 98.31 116 VAL B N 1
ATOM 2034 C CA . VAL B 1 116 ? 15.461 9.453 0.268 1 98.31 116 VAL B CA 1
ATOM 2035 C C . VAL B 1 116 ? 16.969 9.336 0.075 1 98.31 116 VAL B C 1
ATOM 2037 O O . VAL B 1 116 ? 17.625 8.508 0.717 1 98.31 116 VAL B O 1
ATOM 2040 N N . CYS B 1 117 ? 17.469 10.133 -0.819 1 98.06 117 CYS B N 1
ATOM 2041 C CA . CYS B 1 117 ? 18.875 10 -1.172 1 98.06 117 CYS B CA 1
ATOM 2042 C C . CYS B 1 117 ? 19.594 11.344 -1.096 1 98.06 117 CYS B C 1
ATOM 2044 O O . CYS B 1 117 ? 18.969 12.391 -1.292 1 98.06 117 CYS B O 1
ATOM 2046 N N . GLU B 1 118 ? 20.766 11.289 -0.662 1 96.38 118 GLU B N 1
ATOM 2047 C CA . GLU B 1 118 ? 21.734 12.383 -0.79 1 96.38 118 GLU B CA 1
ATOM 2048 C C . GLU B 1 118 ? 22.828 12.047 -1.793 1 96.38 118 GLU B C 1
ATOM 2050 O O . GLU B 1 118 ? 23.625 11.141 -1.561 1 96.38 118 GLU B O 1
ATOM 2055 N N . ASP B 1 119 ? 22.922 12.742 -2.93 1 89.81 119 ASP B N 1
ATOM 2056 C CA . ASP B 1 119 ? 23.906 12.469 -3.975 1 89.81 119 ASP B CA 1
ATOM 2057 C C . ASP B 1 119 ? 23.922 10.984 -4.344 1 89.81 119 ASP B C 1
ATOM 2059 O O . ASP B 1 119 ? 24.984 10.352 -4.328 1 89.81 119 ASP B O 1
ATOM 2063 N N . GLU B 1 120 ? 22.812 10.266 -4.504 1 87.81 120 GLU B N 1
ATOM 2064 C CA . GLU B 1 120 ? 22.578 8.898 -4.961 1 87.81 120 GLU B CA 1
ATOM 2065 C C . GLU B 1 120 ? 22.812 7.895 -3.834 1 87.81 120 GLU B C 1
ATOM 2067 O O . GLU B 1 120 ? 22.719 6.684 -4.043 1 87.81 120 GLU B O 1
ATOM 2072 N N . LEU B 1 121 ? 23.156 8.461 -2.709 1 96 121 LEU B N 1
ATOM 2073 C CA . LEU B 1 121 ? 23.312 7.598 -1.544 1 96 121 LEU B CA 1
ATOM 2074 C C . LEU B 1 121 ? 22 7.492 -0.774 1 96 121 LEU B C 1
ATOM 2076 O O . LEU B 1 121 ? 21.375 8.508 -0.46 1 96 121 LEU B O 1
ATOM 2080 N N . LEU B 1 122 ? 21.625 6.262 -0.533 1 97.44 122 LEU B N 1
ATOM 2081 C CA . LEU B 1 122 ? 20.391 6.012 0.202 1 97.44 122 LEU B CA 1
ATOM 2082 C C . LEU B 1 122 ? 20.547 6.387 1.672 1 97.44 122 LEU B C 1
ATOM 2084 O O . LEU B 1 122 ? 21.391 5.828 2.375 1 97.44 122 LEU B O 1
ATOM 2088 N N . VAL B 1 123 ? 19.734 7.391 2.133 1 97.31 123 VAL B N 1
ATOM 2089 C CA . VAL B 1 123 ? 19.906 7.844 3.51 1 97.31 123 VAL B CA 1
ATOM 2090 C C . VAL B 1 123 ? 18.594 7.648 4.281 1 97.31 123 VAL B C 1
ATOM 2092 O O . VAL B 1 123 ? 18.547 7.871 5.496 1 97.31 123 VAL B O 1
ATOM 2095 N N . GLY B 1 124 ? 17.516 7.293 3.668 1 97.31 124 GLY B N 1
ATOM 2096 C CA . GLY B 1 124 ? 16.234 7.055 4.328 1 97.31 124 GLY B CA 1
ATOM 2097 C C . GLY B 1 124 ? 15.156 6.586 3.377 1 97.31 124 GLY B C 1
ATOM 2098 O O . GLY B 1 124 ? 15.414 6.383 2.188 1 97.31 124 GLY B O 1
ATOM 2099 N N . ILE B 1 125 ? 14.016 6.363 3.889 1 97.69 125 ILE B N 1
ATOM 2100 C CA . ILE B 1 125 ? 12.828 5.996 3.123 1 97.69 125 ILE B CA 1
ATOM 2101 C C . ILE B 1 125 ? 11.594 6.617 3.762 1 97.69 125 ILE B C 1
ATOM 2103 O O . ILE B 1 125 ? 11.477 6.664 4.988 1 97.69 125 ILE B O 1
ATOM 2107 N N . VAL B 1 126 ? 10.781 7.195 2.982 1 97.12 126 VAL B N 1
ATOM 2108 C CA . VAL B 1 126 ? 9.508 7.723 3.477 1 97.12 126 VAL B CA 1
ATOM 2109 C C . VAL B 1 126 ? 8.352 6.93 2.871 1 97.12 126 VAL B C 1
ATOM 2111 O O . VAL B 1 126 ? 8.312 6.699 1.659 1 97.12 126 VAL B O 1
ATOM 2114 N N . THR B 1 127 ? 7.438 6.52 3.744 1 94.88 127 THR B N 1
ATOM 2115 C CA . THR B 1 127 ? 6.312 5.707 3.301 1 94.88 127 THR B CA 1
ATOM 2116 C C . THR B 1 127 ? 4.988 6.422 3.559 1 94.88 127 THR B C 1
ATOM 2118 O O . THR B 1 127 ? 4.961 7.461 4.227 1 94.88 127 THR B O 1
ATOM 2121 N N . THR B 1 128 ? 3.928 5.844 2.963 1 93.69 128 THR B N 1
ATOM 2122 C CA . THR B 1 128 ? 2.594 6.359 3.246 1 93.69 128 THR B CA 1
ATOM 2123 C C . THR B 1 128 ? 2.289 6.289 4.738 1 93.69 128 THR B C 1
ATOM 2125 O O . THR B 1 128 ? 1.657 7.188 5.293 1 93.69 128 THR B O 1
ATOM 2128 N N . THR B 1 129 ? 2.844 5.273 5.363 1 93.38 129 THR B N 1
ATOM 2129 C CA . THR B 1 129 ? 2.641 5.133 6.801 1 93.38 129 THR B CA 1
ATOM 2130 C C . THR B 1 129 ? 3.326 6.27 7.555 1 93.38 129 THR B C 1
ATOM 2132 O O . THR B 1 129 ? 2.777 6.801 8.523 1 93.38 129 THR B O 1
ATOM 2135 N N . ASP B 1 130 ? 4.43 6.648 7.164 1 94.5 130 ASP B N 1
ATOM 2136 C CA . ASP B 1 130 ? 5.117 7.781 7.785 1 94.5 130 ASP B CA 1
ATOM 2137 C C . ASP B 1 130 ? 4.277 9.055 7.691 1 94.5 130 ASP B C 1
ATOM 2139 O O . ASP B 1 130 ? 4.211 9.828 8.641 1 94.5 130 ASP B O 1
ATOM 2143 N N . LEU B 1 131 ? 3.699 9.281 6.488 1 94.38 131 LEU B N 1
ATOM 2144 C CA . LEU B 1 131 ? 2.867 10.461 6.293 1 94.38 131 LEU B CA 1
ATOM 2145 C C . LEU B 1 131 ? 1.631 10.406 7.184 1 94.38 131 LEU B C 1
ATOM 2147 O O . LEU B 1 131 ? 1.207 11.43 7.73 1 94.38 131 LEU B O 1
ATOM 2151 N N . ILE B 1 132 ? 1.073 9.227 7.32 1 94.31 132 ILE B N 1
ATOM 2152 C CA . ILE B 1 132 ? -0.109 9.055 8.156 1 94.31 132 ILE B CA 1
ATOM 2153 C C . ILE B 1 132 ? 0.251 9.305 9.617 1 94.31 132 ILE B C 1
ATOM 2155 O O . ILE B 1 132 ? -0.5 9.961 10.344 1 94.31 132 ILE B O 1
ATOM 2159 N N . LYS B 1 133 ? 1.381 8.797 10.055 1 94.06 133 LYS B N 1
ATOM 2160 C CA . LYS B 1 133 ? 1.842 9.07 11.414 1 94.06 133 LYS B CA 1
ATOM 2161 C C . LYS B 1 133 ? 2.055 10.562 11.633 1 94.06 133 LYS B C 1
ATOM 2163 O O . LYS B 1 133 ? 1.74 11.094 12.703 1 94.06 133 LYS B O 1
ATOM 2168 N N . TYR B 1 134 ? 2.613 11.148 10.625 1 93.44 134 TYR B N 1
ATOM 2169 C CA . TYR B 1 134 ? 2.773 12.602 10.695 1 93.44 134 TYR B CA 1
ATOM 2170 C C . TYR B 1 134 ? 1.425 13.289 10.844 1 93.44 134 TYR B C 1
ATOM 2172 O O . TYR B 1 134 ? 1.277 14.211 11.656 1 93.44 134 TYR B O 1
ATOM 2180 N N . LEU B 1 135 ? 0.446 12.898 9.992 1 90.81 135 LEU B N 1
ATOM 2181 C CA . LEU B 1 135 ? -0.917 13.414 10.078 1 90.81 135 LEU B CA 1
ATOM 2182 C C . LEU B 1 135 ? -1.466 13.242 11.492 1 90.81 135 LEU B C 1
ATOM 2184 O O . LEU B 1 135 ? -2.055 14.172 12.055 1 90.81 135 LEU B O 1
ATOM 2188 N N . LEU B 1 136 ? -1.238 12.102 12.156 1 92.19 136 LEU B N 1
ATOM 2189 C CA . LEU B 1 136 ? -1.726 11.812 13.5 1 92.19 136 LEU B CA 1
ATOM 2190 C C . LEU B 1 136 ? -1.052 12.711 14.531 1 92.19 136 LEU B C 1
ATOM 2192 O O . LEU B 1 136 ? -1.68 13.117 15.516 1 92.19 136 LEU B O 1
ATOM 2196 N N . GLN B 1 137 ? 0.19 13.008 14.281 1 90.06 137 GLN B N 1
ATOM 2197 C CA . GLN B 1 137 ? 0.923 13.891 15.18 1 90.06 137 GLN B CA 1
ATOM 2198 C C . GLN B 1 137 ? 0.366 15.312 15.133 1 90.06 137 GLN B C 1
ATOM 2200 O O . GLN B 1 137 ? 0.403 16.031 16.141 1 90.06 137 GLN B O 1
ATOM 2205 N N . GLN B 1 138 ? -0.068 15.656 13.953 1 84.69 138 GLN B N 1
ATOM 2206 C CA . GLN B 1 138 ? -0.646 16.984 13.805 1 84.69 138 GLN B CA 1
ATOM 2207 C C . GLN B 1 138 ? -1.938 17.109 14.609 1 84.69 138 GLN B C 1
ATOM 2209 O O . GLN B 1 138 ? -2.295 18.203 15.047 1 84.69 138 GLN B O 1
ATOM 2214 N N . TYR B 1 139 ? -2.656 16.031 14.766 1 80.94 139 TYR B N 1
ATOM 2215 C CA . TYR B 1 139 ? -3.869 16.016 15.578 1 80.94 139 TYR B CA 1
ATOM 2216 C C . TYR B 1 139 ? -3.537 16.141 17.062 1 80.94 139 TYR B C 1
ATOM 2218 O O . TYR B 1 139 ? -4.293 16.75 17.828 1 80.94 139 TYR B O 1
ATOM 2226 N N . ASN B 1 140 ? -2.496 15.469 17.438 1 76.38 140 ASN B N 1
ATOM 2227 C CA . ASN B 1 140 ? -2.107 15.492 18.844 1 76.38 140 ASN B CA 1
ATOM 2228 C C . ASN B 1 140 ? -1.557 16.859 19.25 1 76.38 140 ASN B C 1
ATOM 2230 O O . ASN B 1 140 ? -1.655 17.25 20.422 1 76.38 140 ASN B O 1
ATOM 2234 N N . SER B 1 141 ? -0.887 17.484 18.328 1 62.38 141 SER B N 1
ATOM 2235 C CA . SER B 1 141 ? -0.365 18.812 18.672 1 62.38 141 SER B CA 1
ATOM 2236 C C . SER B 1 141 ? -1.488 19.828 18.797 1 62.38 141 SER B C 1
ATOM 2238 O O . SER B 1 141 ? -1.285 20.922 19.328 1 62.38 141 SER B O 1
ATOM 2240 N N . LEU B 1 142 ? -2.621 19.625 18.219 1 51.62 142 LEU B N 1
ATOM 2241 C CA . LEU B 1 142 ? -3.736 20.547 18.391 1 51.62 142 LEU B CA 1
ATOM 2242 C C . LEU B 1 142 ? -4.426 20.344 19.734 1 51.62 142 LEU B C 1
ATOM 2244 O O . LEU B 1 142 ? -5.215 21.188 20.172 1 51.62 142 LEU B O 1
ATOM 2248 N N . LYS B 1 143 ? -4.086 19.344 20.438 1 47.34 143 LYS B N 1
ATOM 2249 C CA . LYS B 1 143 ? -4.602 19.328 21.812 1 47.34 143 LYS B CA 1
ATOM 2250 C C . LYS B 1 143 ? -3.688 20.109 22.75 1 47.34 143 LYS B C 1
ATOM 2252 O O . LYS B 1 143 ? -2.463 20.047 22.625 1 47.34 143 LYS B O 1
#

Secondary structure (DSSP, 8-state):
--TT-BGGGTSB-S---EETTS-HHHHHHHHHHHT-SEEEEEETTEEEEEEEHHHHHHHHTTTTTS--STTHHHHHHTTS-HHHHSB-S---B-TTSBHHHHHHHHHHSS-SEEEEEETTEEEEEEEHHHHHHHHHHHHHHT-/--TT-BGGGTSB-S---EETTS-HHHHHHHHHHHT-SEEEEEETTEEEEEEEHHHHHHHHTTTTTS--STTHHHHHHTTS-HHHHSB-S---B-TTSBHHHHHHHHHHSS-SEEEEEETTEEEEEEEHHHHHHHHHHHHHHT-

Sequence (286 aa):
MKNNVPVSDIMTKNIIKLNLSDELTKAEELFKKHKIRHIPVVNGNKIVGMLSYADLLRVSYADAADDAADNVESIVFNMFTVRQVMAKEIIIITPSSTIREAAEILAKYEFHALPVCEDELLVGIVTTTDLIKYLLQQYNSLKMKNNVPVSDIMTKNIIKLNLSDELTKAEELFKKHKIRHIPVVNGNKIVGMLSYADLLRVSYADAADDAADNVESIVFNMFTVRQVMAKEIIIITPSSTIREAAEILAKYEFHALPVCEDELLVGIVTTTDLIKYLLQQYNSLK

Radius of gyration: 19.87 Å; Cα contacts (8 Å, |Δi|>4): 532; chains: 2; bounding box: 52×59×45 Å

Solvent-accessible surface area (backbone atoms only — not comparable to full-atom values): 15430 Å² total; per-residue (Å²): 119,77,73,71,43,36,34,62,80,59,37,45,63,86,70,71,66,41,46,56,85,44,53,38,60,56,50,52,49,49,32,65,73,68,70,48,56,68,30,46,26,18,60,86,58,31,62,58,28,38,36,37,50,60,47,52,38,60,50,37,12,59,57,33,26,72,68,92,53,93,67,39,59,60,55,31,30,69,75,48,51,39,72,77,55,31,42,64,87,70,73,71,44,40,52,75,38,27,46,56,57,52,43,52,51,42,57,73,39,95,47,61,64,36,48,20,27,59,97,55,27,63,61,28,36,41,36,58,52,43,52,41,50,50,55,52,47,51,44,56,65,72,99,117,76,74,73,42,36,33,62,80,59,36,42,63,86,68,69,66,40,47,55,83,43,52,38,61,54,50,53,49,48,31,64,74,67,70,48,56,70,31,47,25,18,61,85,56,31,61,58,30,38,35,37,52,60,46,52,37,58,51,39,13,58,58,31,26,70,68,92,53,93,68,39,59,60,53,30,31,69,75,50,50,38,72,76,53,32,45,62,87,69,74,71,44,40,51,75,37,26,46,58,57,54,42,52,50,42,55,72,39,97,50,61,64,35,47,21,28,59,96,56,27,63,62,28,36,41,36,57,52,42,53,42,50,49,54,52,48,52,47,56,66,72,99

pLDDT: mean 86.58, std 16.77, range [34.0, 98.31]

Nearest PDB structures (foldseek):
  3kh5-assembly1_A  TM=8.533E-01  e=3.230E-12  Methanocaldococcus jannaschii
  5awe-assembly1_A  TM=8.571E-01  e=2.858E-11  Thermus thermophilus HB8
  4esy-assembly1_B  TM=8.266E-01  e=1.685E-11  Sphaerobacter thermophilus DSM 20745
  3fhm-assembly2_B  TM=8.427E-01  e=5.229E-10  Agrobacterium fabrum str. C58
  2rc3-assembly1_D  TM=8.596E-01  e=9.477E-10  Nitrosomonas europaea ATCC 19718

InterPro domains:
  IPR000644 CBS domain [PF00571] (7-59)
  IPR000644 CBS domain [PF00571] (82-136)
  IPR000644 CBS domain [PS51371] (11-68)
  IPR000644 CBS domain [PS51371] (86-142)
  IPR000644 CBS domain [SM00116] (14-61)
  IPR000644 CBS domain [SM00116] (89-136)
  IPR046342 CBS domain superfamily [G3DSA:3.10.580.10] (1-143)
  IPR046342 CBS domain superfamily [SSF54631] (4-138)
  IPR051257 Diverse Function CBS-Domain-Containing Protein [PTHR43080] (4-59)